Protein AF-A0A453MKM5-F1 (afdb_monomer_lite)

Structure (mmCIF, N/CA/C/O backbone):
data_AF-A0A453MKM5-F1
#
_entry.id   AF-A0A453MKM5-F1
#
loop_
_atom_site.group_PDB
_atom_site.id
_atom_site.type_symbol
_atom_site.label_atom_id
_atom_site.label_alt_id
_atom_site.label_comp_id
_atom_site.label_asym_id
_atom_site.label_entity_id
_atom_site.label_seq_id
_atom_site.pdbx_PDB_ins_code
_atom_site.Cartn_x
_atom_site.Cartn_y
_atom_site.Cartn_z
_atom_site.occupancy
_atom_site.B_iso_or_equiv
_atom_site.auth_seq_id
_atom_site.auth_comp_id
_atom_site.auth_asym_id
_atom_site.auth_atom_id
_atom_site.pdbx_PDB_model_num
ATOM 1 N N . MET A 1 1 ? -20.063 -2.021 14.344 1.00 92.88 1 MET A N 1
ATOM 2 C CA . MET A 1 1 ? -19.024 -1.813 13.312 1.00 92.88 1 MET A CA 1
ATOM 3 C C . MET A 1 1 ? -19.594 -1.126 12.078 1.00 92.88 1 MET A C 1
ATOM 5 O O . MET A 1 1 ? -19.260 0.029 11.878 1.00 92.88 1 MET A O 1
ATOM 9 N N . ALA A 1 2 ? -20.536 -1.726 11.336 1.00 90.88 2 ALA A N 1
ATOM 10 C CA . ALA A 1 2 ? -21.104 -1.109 10.122 1.00 90.88 2 ALA A CA 1
ATOM 11 C C . ALA A 1 2 ? -21.622 0.337 10.306 1.00 90.88 2 ALA A C 1
ATOM 13 O O . ALA A 1 2 ? -21.254 1.212 9.535 1.00 90.88 2 ALA A O 1
ATOM 14 N N . ILE A 1 3 ? -22.389 0.615 11.369 1.00 94.25 3 ILE A N 1
ATOM 15 C CA . ILE A 1 3 ? -22.888 1.974 11.664 1.00 94.25 3 ILE A CA 1
ATOM 16 C C . ILE A 1 3 ? -21.741 2.973 11.882 1.00 94.25 3 ILE A C 1
ATOM 18 O O . ILE A 1 3 ? -21.801 4.092 11.392 1.00 94.25 3 ILE A O 1
ATOM 22 N N . LEU A 1 4 ? -20.685 2.565 12.593 1.00 92.44 4 LEU A N 1
ATOM 23 C CA . LEU A 1 4 ? -19.519 3.415 12.860 1.00 92.44 4 LEU A CA 1
ATOM 24 C C . LEU A 1 4 ? -18.744 3.728 11.576 1.00 92.44 4 LEU A C 1
ATOM 26 O O . LEU A 1 4 ? -18.271 4.847 11.412 1.00 92.44 4 LEU A O 1
ATOM 30 N N . LYS A 1 5 ? -18.656 2.751 10.666 1.00 92.62 5 LYS A N 1
ATOM 31 C CA . LYS A 1 5 ? -18.068 2.943 9.339 1.00 92.62 5 LYS A CA 1
ATOM 32 C C . LYS A 1 5 ? -18.867 3.973 8.533 1.00 92.62 5 LYS A C 1
ATOM 34 O O . LYS A 1 5 ? -18.288 4.963 8.112 1.00 92.62 5 LYS A O 1
ATOM 39 N N . LEU A 1 6 ? -20.181 3.776 8.394 1.00 91.50 6 LEU A N 1
ATOM 40 C CA . LEU A 1 6 ? -21.048 4.696 7.645 1.00 91.50 6 LEU A CA 1
ATOM 41 C C . LEU A 1 6 ? -20.993 6.115 8.222 1.00 91.50 6 LEU A C 1
ATOM 43 O O . LEU A 1 6 ? -20.880 7.081 7.483 1.00 91.50 6 LEU A O 1
ATOM 47 N N . LEU A 1 7 ? -20.998 6.242 9.553 1.00 89.94 7 LEU A N 1
ATOM 48 C CA . LEU A 1 7 ? -20.843 7.536 10.216 1.00 89.94 7 LEU A CA 1
ATOM 49 C C . LEU A 1 7 ? -19.505 8.212 9.865 1.00 89.94 7 LEU A C 1
ATOM 51 O O . LEU A 1 7 ? -19.469 9.430 9.707 1.00 89.94 7 LEU A O 1
ATOM 55 N N . SER A 1 8 ? -18.421 7.439 9.741 1.00 90.00 8 SER A N 1
ATOM 56 C CA . SER A 1 8 ? -17.126 7.945 9.270 1.00 90.00 8 SER A CA 1
ATOM 57 C C . SER A 1 8 ? -17.224 8.507 7.861 1.00 90.00 8 SER A C 1
ATOM 59 O O . SER A 1 8 ? -16.875 9.661 7.633 1.00 90.00 8 SER A O 1
ATOM 61 N N . GLU A 1 9 ? -17.725 7.689 6.935 1.00 88.62 9 GLU A N 1
ATOM 62 C CA . GLU A 1 9 ? -17.762 7.995 5.506 1.00 88.62 9 GLU A CA 1
ATOM 63 C C . GLU A 1 9 ? -18.618 9.248 5.253 1.00 88.62 9 GLU A C 1
ATOM 65 O O . GLU A 1 9 ? -18.190 10.178 4.573 1.00 88.62 9 GLU A O 1
ATOM 70 N N . GLU A 1 10 ? -19.772 9.356 5.914 1.00 87.62 10 GLU A N 1
ATOM 71 C CA . GLU A 1 10 ? -20.646 10.535 5.855 1.00 87.62 10 GLU A CA 1
ATOM 72 C C . GLU A 1 10 ? -19.952 11.822 6.339 1.00 87.62 10 GLU A C 1
ATOM 74 O O . GLU A 1 10 ? -20.074 12.889 5.733 1.00 87.62 10 GLU A O 1
ATOM 79 N N . ILE A 1 11 ? -19.193 11.756 7.438 1.00 85.94 11 ILE A N 1
ATOM 80 C CA . ILE A 1 11 ? -18.570 12.948 8.035 1.00 85.94 11 ILE A CA 1
ATOM 81 C C . ILE A 1 11 ? -17.275 13.338 7.304 1.00 85.94 11 ILE A C 1
ATOM 83 O O . ILE A 1 11 ? -16.982 14.534 7.144 1.00 85.94 11 ILE A O 1
ATOM 87 N N . PHE A 1 12 ? -16.465 12.363 6.892 1.00 83.75 12 PHE A N 1
ATOM 88 C CA . PHE A 1 12 ? -15.100 12.595 6.416 1.00 83.75 12 PHE A CA 1
ATOM 89 C C . PHE A 1 12 ? -14.957 12.523 4.895 1.00 83.75 12 PHE A C 1
ATOM 91 O O . PHE A 1 12 ? -14.195 13.339 4.369 1.00 83.75 12 PHE A O 1
ATOM 98 N N . ASP A 1 13 ? -15.744 11.689 4.210 1.00 78.31 13 ASP A N 1
ATOM 99 C CA . ASP A 1 13 ? -15.607 11.445 2.769 1.00 78.31 13 ASP A CA 1
ATOM 100 C C . ASP A 1 13 ? -16.702 12.151 1.951 1.00 78.31 13 ASP A C 1
ATOM 102 O O . ASP A 1 13 ? -16.397 12.838 0.972 1.00 78.31 13 ASP A O 1
ATOM 106 N N . PHE A 1 14 ? -17.965 12.075 2.386 1.00 78.44 14 PHE A N 1
ATOM 107 C CA . PHE A 1 14 ? -19.126 12.576 1.626 1.00 78.44 14 PHE A CA 1
ATOM 108 C C . PHE A 1 14 ? -19.661 13.937 2.082 1.00 78.44 14 PHE A C 1
ATOM 110 O O . PHE A 1 14 ? -20.536 14.521 1.449 1.00 78.44 14 PHE A O 1
ATOM 117 N N . SER A 1 15 ? -19.080 14.534 3.123 1.00 72.94 15 SER A N 1
ATOM 118 C CA . SER A 1 15 ? -19.611 15.774 3.701 1.00 72.94 15 SER A CA 1
ATOM 119 C C . SER A 1 15 ? -19.556 17.011 2.785 1.00 72.94 15 SER A C 1
ATOM 121 O O . SER A 1 15 ? -20.214 18.022 3.059 1.00 72.94 15 SER A O 1
ATOM 123 N N . ARG A 1 16 ? -18.791 16.971 1.682 1.00 68.88 16 ARG A N 1
ATOM 124 C CA . ARG A 1 16 ? -18.678 18.088 0.727 1.00 68.88 16 ARG A CA 1
ATOM 125 C C . ARG A 1 16 ? -19.945 18.222 -0.121 1.00 68.88 16 ARG A C 1
ATOM 127 O O . ARG A 1 16 ? -20.164 17.455 -1.044 1.00 68.88 16 ARG A O 1
ATOM 134 N N . GLY A 1 17 ? -20.707 19.287 0.127 1.00 71.69 17 GLY A N 1
ATOM 135 C CA . GLY A 1 17 ? -21.901 19.643 -0.653 1.00 71.69 17 GLY A CA 1
ATOM 136 C C . GLY A 1 17 ? -23.220 19.256 0.015 1.00 71.69 17 GLY A C 1
ATOM 137 O O . GLY A 1 17 ? -24.253 19.813 -0.341 1.00 71.69 17 GLY A O 1
ATOM 138 N N . GLU A 1 18 ? -23.179 18.395 1.033 1.00 76.81 18 GLU A N 1
ATOM 139 C CA . GLU A 1 18 ? -24.371 17.925 1.755 1.00 76.81 18 GLU A CA 1
ATOM 140 C C . GLU A 1 18 ? -24.569 18.614 3.114 1.00 76.81 18 GLU A C 1
ATOM 142 O O . GLU A 1 18 ? -25.686 18.724 3.623 1.00 76.81 18 GLU A O 1
ATOM 147 N N . MET A 1 19 ? -23.488 19.130 3.707 1.00 79.62 19 MET A N 1
ATOM 148 C CA . MET A 1 19 ? -23.505 19.798 5.008 1.00 79.62 19 MET A CA 1
ATOM 149 C C . MET A 1 19 ? -22.796 21.153 4.985 1.00 79.62 19 MET A C 1
ATOM 151 O O . MET A 1 19 ? -21.893 21.413 4.189 1.00 79.62 19 MET A O 1
ATOM 155 N N . THR A 1 20 ? -23.174 22.032 5.918 1.00 84.62 20 THR A N 1
ATOM 156 C CA . THR A 1 20 ? -22.454 23.292 6.137 1.00 84.62 20 THR A CA 1
ATOM 157 C C . THR A 1 20 ? -21.083 23.023 6.759 1.00 84.62 20 THR A C 1
ATOM 159 O O . THR A 1 20 ? -20.928 22.124 7.586 1.00 84.62 20 THR A O 1
ATOM 162 N N . GLN A 1 21 ? -20.084 23.845 6.424 1.00 83.75 21 GLN A N 1
ATOM 163 C CA . GLN A 1 21 ? -18.724 23.706 6.970 1.00 83.75 21 GLN A CA 1
ATOM 164 C C . GLN A 1 21 ? -18.695 23.710 8.507 1.00 83.75 21 GLN A C 1
ATOM 166 O O . GLN A 1 21 ? -17.934 22.957 9.112 1.00 83.75 21 GLN A O 1
ATOM 171 N N . GLN A 1 22 ? -19.553 24.521 9.135 1.00 86.50 22 GLN A N 1
ATOM 172 C CA . GLN A 1 22 ? -19.676 24.588 10.591 1.00 86.50 22 GLN A CA 1
ATOM 173 C C . GLN A 1 22 ? -20.142 23.250 11.181 1.00 86.50 22 GLN A C 1
ATOM 175 O O . GLN A 1 22 ? -19.508 22.736 12.100 1.00 86.50 22 GLN A O 1
ATOM 180 N N . LYS A 1 23 ? -21.183 22.640 10.598 1.00 85.88 23 LYS A N 1
ATOM 181 C CA . LYS A 1 23 ? -21.705 21.341 11.043 1.00 85.88 23 LYS A CA 1
ATOM 182 C C . LYS A 1 23 ? -20.664 20.231 10.886 1.00 85.88 23 LYS A C 1
ATOM 184 O O . LYS A 1 23 ? -20.497 19.416 11.786 1.00 85.88 23 LYS A O 1
ATOM 189 N N . ILE A 1 24 ? -19.919 20.231 9.778 1.00 84.56 24 ILE A N 1
ATOM 190 C CA . ILE A 1 24 ? -18.831 19.269 9.540 1.00 84.56 24 ILE A CA 1
ATOM 191 C C . ILE A 1 24 ? -17.758 19.408 10.619 1.00 84.56 24 ILE A C 1
ATOM 193 O O . ILE A 1 24 ? -17.319 18.414 11.191 1.00 84.56 24 ILE A O 1
ATOM 197 N N . LYS A 1 25 ? -17.345 20.642 10.925 1.00 86.44 25 LYS A N 1
ATOM 198 C CA . LYS A 1 25 ? -16.332 20.906 11.950 1.00 86.44 25 LYS A CA 1
ATOM 199 C C . LYS A 1 25 ? -16.781 20.419 13.332 1.00 86.44 25 LYS A C 1
ATOM 201 O O . LYS A 1 25 ? -15.987 19.800 14.037 1.00 86.44 25 LYS A O 1
ATOM 206 N N . GLU A 1 26 ? -18.037 20.661 13.698 1.00 89.75 26 GLU A N 1
ATOM 207 C CA . GLU A 1 26 ? -18.620 20.201 14.964 1.00 89.75 26 GLU A CA 1
ATOM 208 C C . GLU A 1 26 ? -18.670 18.671 15.051 1.00 89.75 26 GLU A C 1
ATOM 210 O O . GLU A 1 26 ? -18.194 18.102 16.034 1.00 89.75 26 GLU A O 1
ATOM 215 N N . LEU A 1 27 ? -19.153 17.995 14.003 1.00 87.94 27 LEU A N 1
ATOM 216 C CA . LEU A 1 27 ? -19.216 16.530 13.950 1.00 87.94 27 LEU A CA 1
ATOM 217 C C . LEU A 1 27 ? -17.824 15.892 14.012 1.00 87.94 27 LEU A C 1
ATOM 219 O O . LEU A 1 27 ? -17.614 14.952 14.779 1.00 87.94 27 LEU A O 1
ATOM 223 N N . LYS A 1 28 ? -16.847 16.440 13.278 1.00 87.50 28 LYS A N 1
ATOM 224 C CA . LYS A 1 28 ? -15.451 15.985 13.341 1.00 87.50 28 LYS A CA 1
ATOM 225 C C . LYS A 1 28 ? -14.860 16.165 14.736 1.00 87.50 28 LYS A C 1
ATOM 227 O O . LYS A 1 28 ? -14.168 15.273 15.219 1.00 87.50 28 LYS A O 1
ATOM 232 N N . SER A 1 29 ? -15.128 17.296 15.388 1.00 88.56 29 SER A N 1
ATOM 233 C CA . SER A 1 29 ? -14.664 17.558 16.754 1.00 88.56 29 SER A CA 1
ATOM 234 C C . SER A 1 29 ? -15.275 16.572 17.751 1.00 88.56 29 SER A C 1
ATOM 236 O O . SER A 1 29 ? -14.552 16.001 18.563 1.00 88.56 29 SER A O 1
ATOM 238 N N . SER A 1 30 ? -16.587 16.341 17.660 1.00 90.88 30 SER A N 1
ATOM 239 C CA . SER A 1 30 ? -17.306 15.418 18.541 1.00 90.88 30 SER A CA 1
ATOM 240 C C . SER A 1 30 ? -16.875 13.966 18.347 1.00 90.88 30 SER A C 1
ATOM 242 O O . SER A 1 30 ? -16.760 13.232 19.323 1.00 90.88 30 SER A O 1
ATOM 244 N N . LEU A 1 31 ? -16.631 13.525 17.109 1.00 89.06 31 LEU A N 1
ATOM 245 C CA . LEU A 1 31 ? -16.187 12.151 16.879 1.00 89.06 31 LEU A CA 1
ATOM 246 C C . LEU A 1 31 ? -14.747 11.944 17.363 1.00 89.06 31 LEU A C 1
ATOM 248 O O . LEU A 1 31 ? -14.443 10.906 17.942 1.00 89.06 31 LEU A O 1
ATOM 252 N N . ASN A 1 32 ? -13.876 12.944 17.190 1.00 87.12 32 ASN A N 1
ATOM 253 C CA . ASN A 1 32 ? -12.503 12.880 17.687 1.00 87.12 32 ASN A CA 1
ATOM 254 C C . ASN A 1 32 ? -12.424 12.845 19.220 1.00 87.12 32 ASN A C 1
ATOM 256 O O . ASN A 1 32 ? -11.585 12.118 19.751 1.00 87.12 32 ASN A O 1
ATOM 260 N N . SER A 1 33 ? -13.286 13.577 19.938 1.00 89.19 33 SER A N 1
ATOM 261 C CA . SER A 1 33 ? -13.286 13.552 21.410 1.00 89.19 33 SER A CA 1
ATOM 262 C C . SER A 1 33 ? -13.661 12.180 21.974 1.00 89.19 33 SER A C 1
ATOM 264 O O . SER A 1 33 ? -13.113 11.768 22.993 1.00 89.19 33 SER A O 1
ATOM 266 N N . GLU A 1 34 ? -14.532 11.449 21.277 1.00 90.81 34 GLU A N 1
ATOM 267 C CA . GLU A 1 34 ? -15.005 10.118 21.680 1.00 90.81 34 GLU A CA 1
ATOM 268 C C . GLU A 1 34 ? -14.231 8.965 21.014 1.00 90.81 34 GLU A C 1
ATOM 270 O O . GLU A 1 34 ? -14.485 7.789 21.296 1.00 90.81 34 GLU A O 1
ATOM 275 N N . PHE A 1 35 ? -13.259 9.264 20.142 1.00 93.00 35 PHE A N 1
ATOM 276 C CA . PHE A 1 35 ? -12.598 8.244 19.323 1.00 93.00 35 PHE A CA 1
ATOM 277 C C . PHE A 1 35 ? -11.871 7.185 20.160 1.00 93.00 35 PHE A C 1
ATOM 279 O O . PHE A 1 35 ? -11.784 6.026 19.756 1.00 93.00 35 PHE A O 1
ATOM 286 N N . ARG A 1 36 ? -11.413 7.542 21.366 1.00 95.25 36 ARG A N 1
ATOM 287 C CA . ARG A 1 36 ? -10.777 6.595 22.289 1.00 95.25 36 ARG A CA 1
ATOM 288 C C . ARG A 1 36 ? -11.644 5.357 22.547 1.00 95.25 36 ARG A C 1
ATOM 290 O O . ARG A 1 36 ? -11.126 4.245 22.490 1.00 95.25 36 ARG A O 1
ATOM 297 N N . LEU A 1 37 ? -12.946 5.534 22.781 1.00 95.38 37 LEU A N 1
ATOM 298 C CA . LEU A 1 37 ? -13.869 4.423 23.043 1.00 95.38 37 LEU A CA 1
ATOM 299 C C . LEU A 1 37 ? -14.051 3.542 21.802 1.00 95.38 37 LEU A C 1
ATOM 301 O O . LEU A 1 37 ? -14.094 2.316 21.900 1.00 95.38 37 LEU A O 1
ATOM 305 N N . ILE A 1 38 ? -14.112 4.165 20.622 1.00 95.06 38 ILE A N 1
ATOM 306 C CA . ILE A 1 38 ? -14.205 3.464 19.336 1.00 95.06 38 ILE A CA 1
ATOM 307 C C . ILE A 1 38 ? -12.945 2.625 19.098 1.00 95.06 38 ILE A C 1
ATOM 309 O O . ILE A 1 38 ? -13.037 1.461 18.704 1.00 95.06 38 ILE A O 1
ATOM 313 N N . HIS A 1 39 ? -11.776 3.199 19.372 1.00 95.94 39 HIS A N 1
ATOM 314 C CA . HIS A 1 39 ? -10.490 2.536 19.225 1.00 95.94 39 HIS A CA 1
ATOM 315 C C . HIS A 1 39 ? -10.343 1.340 20.179 1.00 95.94 39 HIS A C 1
ATOM 317 O O . HIS A 1 39 ? -9.999 0.240 19.740 1.00 95.94 39 HIS A O 1
ATOM 323 N N . GLU A 1 40 ? -10.664 1.521 21.464 1.00 96.31 40 GLU A N 1
ATOM 324 C CA . GLU A 1 40 ? -10.657 0.444 22.464 1.00 96.31 40 GLU A CA 1
ATOM 325 C C . GLU A 1 40 ? -11.617 -0.692 22.072 1.00 96.31 40 GLU A C 1
ATOM 327 O O . GLU A 1 40 ? -11.240 -1.865 22.129 1.00 96.31 40 GLU A O 1
ATOM 332 N N . LEU A 1 41 ? -12.816 -0.362 21.575 1.00 96.38 41 LEU A N 1
ATOM 333 C CA . LEU A 1 41 ? -13.768 -1.348 21.061 1.00 96.38 41 LEU A CA 1
ATOM 334 C C . LEU A 1 41 ? -13.206 -2.125 19.860 1.00 96.38 41 LEU A C 1
ATOM 336 O O . LEU A 1 41 ? -13.351 -3.347 19.803 1.00 96.38 41 LEU A O 1
ATOM 340 N N . CYS A 1 42 ? -12.570 -1.447 18.900 1.00 96.88 42 CYS A N 1
ATOM 341 C CA . CYS A 1 42 ? -11.983 -2.108 17.732 1.00 96.88 42 CYS A CA 1
ATOM 342 C C . CYS A 1 42 ? -10.878 -3.089 18.142 1.00 96.88 42 CYS A C 1
ATOM 344 O O . CYS A 1 42 ? -10.895 -4.240 17.706 1.00 96.88 42 CYS A O 1
ATOM 346 N N . LEU A 1 43 ? -9.962 -2.674 19.022 1.00 96.75 43 LEU A N 1
ATOM 347 C CA . LEU A 1 43 ? -8.889 -3.543 19.515 1.00 96.75 43 LEU A CA 1
ATOM 348 C C . LEU A 1 43 ? -9.415 -4.716 20.350 1.00 96.75 43 LEU A C 1
ATOM 350 O O . LEU A 1 43 ? -8.916 -5.838 20.225 1.00 96.75 43 LEU A O 1
ATOM 354 N N . TYR A 1 44 ? -10.439 -4.487 21.173 1.00 96.94 44 TYR A N 1
ATOM 355 C CA . TYR A 1 44 ? -11.080 -5.560 21.927 1.00 96.94 44 TYR A CA 1
ATOM 356 C C . TYR A 1 44 ? -11.690 -6.603 20.988 1.00 96.94 44 TYR A C 1
ATOM 358 O O . TYR A 1 44 ? -11.427 -7.795 21.128 1.00 96.94 44 TYR A O 1
ATOM 366 N N . VAL A 1 45 ? -12.446 -6.167 19.977 1.00 96.62 45 VAL A N 1
ATOM 367 C CA . VAL A 1 45 ? -13.058 -7.089 19.015 1.00 96.62 45 VAL A CA 1
ATOM 368 C C . VAL A 1 45 ? -11.996 -7.880 18.251 1.00 96.62 45 VAL A C 1
ATOM 370 O O . VAL A 1 45 ? -12.116 -9.099 18.169 1.00 96.62 45 VAL A O 1
ATOM 373 N N . LEU A 1 46 ? -10.934 -7.227 17.767 1.00 95.88 46 LEU A N 1
ATOM 374 C CA . LEU A 1 46 ? -9.842 -7.892 17.046 1.00 95.88 46 LEU A CA 1
ATOM 375 C C . LEU A 1 46 ? -9.050 -8.895 17.899 1.00 95.88 46 LEU A C 1
ATOM 377 O O . LEU A 1 46 ? -8.413 -9.783 17.340 1.00 95.88 46 LEU A O 1
ATOM 381 N N . SER A 1 47 ? -9.072 -8.774 19.228 1.00 94.44 47 SER A N 1
ATOM 382 C CA . SER A 1 47 ? -8.353 -9.686 20.128 1.00 94.44 47 SER A CA 1
ATOM 383 C C . SER A 1 47 ? -9.230 -10.781 20.738 1.00 94.44 47 SER A C 1
ATOM 385 O O . SER A 1 47 ? -8.727 -11.869 21.015 1.00 94.44 47 SER A O 1
ATOM 387 N N . ALA A 1 48 ? -10.523 -10.524 20.950 1.00 94.06 48 ALA A N 1
ATOM 388 C CA . ALA A 1 48 ? -11.393 -11.411 21.721 1.00 94.06 48 ALA A CA 1
ATOM 389 C C . ALA A 1 48 ? -12.319 -12.297 20.871 1.00 94.06 48 ALA A C 1
ATOM 391 O O . ALA A 1 48 ? -12.775 -13.334 21.355 1.00 94.06 48 ALA A O 1
ATOM 392 N N . THR A 1 49 ? -12.639 -11.911 19.631 1.00 93.81 49 THR A N 1
ATOM 393 C CA . THR A 1 49 ? -13.616 -12.650 18.816 1.00 93.81 49 THR A CA 1
ATOM 394 C C . THR A 1 49 ? -12.975 -13.691 17.901 1.00 93.81 49 THR A C 1
ATOM 396 O O . THR A 1 49 ? -11.842 -13.543 17.455 1.00 93.81 49 THR A O 1
ATOM 399 N N . GLN A 1 50 ? -13.747 -14.726 17.566 1.00 92.44 50 GLN A N 1
ATOM 400 C CA . GLN A 1 50 ? -13.433 -15.695 16.505 1.00 92.44 50 GLN A CA 1
ATOM 401 C C . GLN A 1 50 ? -14.389 -15.570 15.305 1.00 92.44 50 GLN A C 1
ATOM 403 O O . GLN A 1 50 ? -14.252 -16.289 14.317 1.00 92.44 50 GLN A O 1
ATOM 408 N N . SER A 1 51 ? -15.374 -14.664 15.371 1.00 96.50 51 SER A N 1
ATOM 409 C CA . SER A 1 51 ? -16.314 -14.445 14.268 1.00 96.50 51 SER A CA 1
ATOM 410 C C . SER A 1 51 ? -15.621 -13.729 13.109 1.00 96.50 51 SER A C 1
ATOM 412 O O . SER A 1 51 ? -15.266 -12.554 13.217 1.00 96.50 51 SER A O 1
ATOM 414 N N . SER A 1 52 ? -15.455 -14.434 11.985 1.00 96.06 52 SER A N 1
ATOM 415 C CA . SER A 1 52 ? -14.786 -13.896 10.793 1.00 96.06 52 SER A CA 1
ATOM 416 C C . SER A 1 52 ? -15.503 -12.673 10.219 1.00 96.06 52 SER A C 1
ATOM 418 O O . SER A 1 52 ? -14.855 -11.697 9.844 1.00 96.06 52 SER A O 1
ATOM 420 N N . GLU A 1 53 ? -16.837 -12.682 10.214 1.00 96.69 53 GLU A N 1
ATOM 421 C CA . GLU A 1 53 ? -17.649 -11.550 9.755 1.00 96.69 53 GLU A CA 1
ATOM 422 C C . GLU A 1 53 ? -17.425 -10.309 10.618 1.00 96.69 53 GLU A C 1
ATOM 424 O O . GLU A 1 53 ? -17.253 -9.208 10.094 1.00 96.69 53 GLU A O 1
ATOM 429 N N . LEU A 1 54 ? -17.367 -10.486 11.943 1.00 97.00 54 LEU A N 1
ATOM 430 C CA . LEU A 1 54 ? -17.132 -9.378 12.860 1.00 97.00 54 LEU A CA 1
ATOM 431 C C . LEU A 1 54 ? -15.711 -8.820 12.709 1.00 97.00 54 L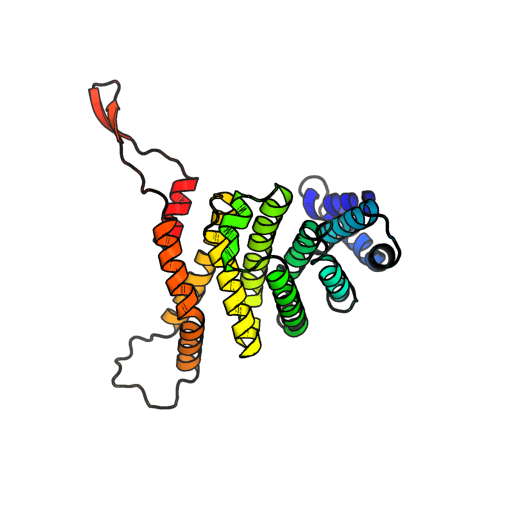EU A C 1
ATOM 433 O O . LEU A 1 54 ? -15.558 -7.603 12.667 1.00 97.00 54 LEU A O 1
ATOM 437 N N . ILE A 1 55 ? -14.694 -9.677 12.552 1.00 97.94 55 ILE A N 1
ATOM 438 C CA . ILE A 1 55 ? -13.307 -9.246 12.294 1.00 97.94 55 ILE A CA 1
ATOM 439 C C . ILE A 1 55 ? -13.232 -8.440 10.995 1.00 97.94 55 ILE A C 1
ATOM 441 O O . ILE A 1 55 ? -12.682 -7.337 10.993 1.00 97.94 55 ILE A O 1
ATOM 445 N N . ARG A 1 56 ? -13.828 -8.940 9.902 1.00 97.50 56 ARG A N 1
ATOM 446 C CA . ARG A 1 56 ? -13.885 -8.216 8.620 1.00 97.50 56 ARG A CA 1
ATOM 447 C C . ARG A 1 56 ? -14.591 -6.872 8.772 1.00 97.50 56 ARG A C 1
ATOM 449 O O . ARG A 1 56 ? -14.071 -5.861 8.312 1.00 97.50 56 ARG A O 1
ATOM 456 N N . ALA A 1 57 ? -15.733 -6.834 9.459 1.00 97.62 57 ALA A N 1
ATOM 457 C CA . ALA A 1 57 ? -16.453 -5.590 9.699 1.00 97.62 57 ALA A CA 1
ATOM 458 C C . ALA A 1 57 ? -15.613 -4.590 10.513 1.00 97.62 57 ALA A C 1
ATOM 460 O O . ALA A 1 57 ? -15.609 -3.407 10.190 1.00 97.62 57 ALA A O 1
ATOM 461 N N . THR A 1 58 ? -14.876 -5.046 11.530 1.00 98.06 58 THR A N 1
ATOM 462 C CA . THR A 1 58 ? -13.992 -4.188 12.334 1.00 98.06 58 THR A CA 1
ATOM 463 C C . THR A 1 58 ? -12.804 -3.665 11.537 1.00 98.06 58 THR A C 1
ATOM 465 O O . THR A 1 58 ? -12.503 -2.479 11.632 1.00 98.06 58 THR A O 1
ATOM 468 N N . LEU A 1 59 ? -12.151 -4.501 10.726 1.00 98.06 59 LEU A N 1
ATOM 469 C CA . LEU A 1 59 ? -11.060 -4.058 9.854 1.00 98.06 59 LEU A CA 1
ATOM 470 C C . LEU A 1 59 ? -11.552 -3.036 8.816 1.00 98.06 59 LEU A C 1
ATOM 472 O O . LEU A 1 59 ? -10.879 -2.037 8.595 1.00 98.06 59 LEU A O 1
ATOM 476 N N . ALA A 1 60 ? -12.749 -3.222 8.251 1.00 97.25 60 ALA A N 1
ATOM 477 C CA . ALA A 1 60 ? -13.342 -2.268 7.310 1.00 97.25 60 ALA A CA 1
ATOM 478 C C . ALA A 1 60 ? -13.722 -0.947 7.990 1.00 97.25 60 ALA A C 1
ATOM 480 O O . ALA A 1 60 ? -13.589 0.120 7.400 1.00 97.25 60 ALA A O 1
ATOM 481 N N . THR A 1 61 ? -14.186 -1.010 9.240 1.00 96.44 61 THR A N 1
ATOM 482 C CA . THR A 1 61 ? -14.410 0.182 10.061 1.00 96.44 61 THR A CA 1
ATOM 483 C C . THR A 1 61 ? -13.095 0.910 10.352 1.00 96.44 61 THR A C 1
ATOM 485 O O . THR A 1 61 ? -13.048 2.125 10.214 1.00 96.44 61 THR A O 1
ATOM 488 N N . LEU A 1 62 ? -12.021 0.190 10.698 1.00 97.00 62 LEU A N 1
ATOM 489 C CA . LEU A 1 62 ? -10.698 0.787 10.901 1.00 97.00 62 LEU A CA 1
ATOM 490 C C . LEU A 1 62 ? -10.155 1.426 9.621 1.00 97.00 62 LEU A C 1
ATOM 492 O O . LEU A 1 62 ? -9.636 2.534 9.692 1.00 97.00 62 LEU A O 1
ATOM 496 N N . HIS A 1 63 ? -10.309 0.780 8.462 1.00 96.50 63 HIS A N 1
ATOM 497 C CA . HIS A 1 63 ? -9.887 1.337 7.173 1.00 96.50 63 HIS A CA 1
ATOM 498 C C . HIS A 1 63 ? -10.476 2.738 6.938 1.00 96.50 63 HIS A C 1
ATOM 500 O O . HIS A 1 63 ? -9.726 3.666 6.658 1.00 96.50 63 HIS A O 1
ATOM 506 N N . ALA A 1 64 ? -11.773 2.923 7.205 1.00 94.19 64 ALA A N 1
ATOM 507 C CA . ALA A 1 64 ? -12.461 4.216 7.084 1.00 94.19 64 ALA A CA 1
ATOM 508 C C . ALA A 1 64 ? -12.047 5.275 8.132 1.00 94.19 64 ALA A C 1
ATOM 510 O O . ALA A 1 64 ? -12.490 6.422 8.062 1.00 94.19 64 ALA A O 1
ATOM 511 N N . PHE A 1 65 ? -11.255 4.901 9.139 1.00 94.06 65 PHE A N 1
ATOM 512 C CA . PHE A 1 65 ? -10.811 5.783 10.221 1.00 94.06 65 PHE A CA 1
ATOM 513 C C . PHE A 1 65 ? -9.357 6.236 10.075 1.00 94.06 65 PHE A C 1
ATOM 515 O O . PHE A 1 65 ? -9.006 7.346 10.475 1.00 94.06 65 PHE A O 1
ATOM 522 N N . LEU A 1 66 ? -8.496 5.386 9.513 1.00 95.06 66 LEU A N 1
ATOM 523 C CA . LEU A 1 66 ? -7.040 5.567 9.547 1.00 95.06 66 LEU A CA 1
ATOM 524 C C . LEU A 1 66 ? -6.547 6.868 8.897 1.00 95.06 66 LEU A C 1
ATOM 526 O O . LEU A 1 66 ? -5.499 7.368 9.296 1.00 95.06 66 LEU A O 1
ATOM 530 N N . SER A 1 67 ? -7.301 7.438 7.956 1.00 90.94 67 SER A N 1
ATOM 531 C CA . SER A 1 67 ? -6.936 8.672 7.250 1.00 90.94 67 SER A CA 1
ATOM 532 C C . SER A 1 67 ? -7.080 9.949 8.090 1.00 90.94 67 SER A C 1
ATOM 534 O O . SER A 1 67 ? -6.478 10.970 7.752 1.00 90.94 67 SER A O 1
ATOM 536 N N . TRP A 1 68 ? -7.862 9.928 9.177 1.00 89.38 68 TRP A N 1
ATOM 537 C CA . TRP A 1 68 ? -8.195 11.144 9.933 1.00 89.38 68 TRP A CA 1
ATOM 538 C C . TRP A 1 68 ? -8.000 11.051 11.446 1.00 89.38 68 TRP A C 1
ATOM 540 O O . TRP A 1 68 ? -8.024 12.087 12.118 1.00 89.38 68 TRP A O 1
ATOM 550 N N . ILE A 1 69 ? -7.823 9.853 12.002 1.00 92.56 69 ILE A N 1
ATOM 551 C CA . ILE A 1 69 ? -7.690 9.689 13.452 1.00 92.56 69 ILE A CA 1
ATOM 552 C C . ILE A 1 69 ? -6.371 10.259 13.982 1.00 92.56 69 ILE A C 1
ATOM 554 O O . ILE A 1 69 ? -5.369 10.300 13.262 1.00 92.56 69 ILE A O 1
ATOM 558 N N . PRO A 1 70 ? -6.319 10.653 15.268 1.00 92.06 70 PRO A N 1
ATOM 559 C CA . PRO A 1 70 ? -5.069 11.059 15.886 1.00 92.06 70 PRO A CA 1
ATOM 560 C C . PRO A 1 70 ? -4.019 9.948 15.808 1.00 92.06 70 PRO A C 1
ATOM 562 O O . PRO A 1 70 ? -4.237 8.811 16.223 1.00 92.06 70 PRO A O 1
ATOM 565 N N . VAL A 1 71 ? -2.840 10.314 15.327 1.00 92.44 71 VAL A N 1
ATOM 566 C CA . VAL A 1 71 ? -1.736 9.405 14.981 1.00 92.44 71 VAL A CA 1
ATOM 567 C C . VAL A 1 71 ? -1.219 8.559 16.137 1.00 92.44 71 VAL A C 1
ATOM 569 O O . VAL A 1 71 ? -0.741 7.448 15.914 1.00 92.44 71 VAL A O 1
ATOM 572 N N . GLY A 1 72 ? -1.361 9.043 17.374 1.00 94.00 72 GLY A N 1
ATOM 573 C CA . GLY A 1 72 ? -1.000 8.286 18.572 1.00 94.00 72 GLY A CA 1
ATOM 574 C C . GLY A 1 72 ? -1.782 6.973 18.683 1.00 94.00 72 GLY A C 1
ATOM 575 O O . GLY A 1 72 ? -1.227 5.957 19.087 1.00 94.00 72 GLY A O 1
ATOM 576 N N . PHE A 1 73 ? -3.036 6.926 18.213 1.00 95.94 73 PHE A N 1
ATOM 577 C CA . PHE A 1 73 ? -3.800 5.674 18.165 1.00 95.94 73 PHE A CA 1
ATOM 578 C C . PHE A 1 73 ? -3.215 4.655 17.179 1.00 95.94 73 PHE A C 1
ATOM 580 O O . PHE A 1 73 ? -3.417 3.458 17.359 1.00 95.94 73 PHE A O 1
ATOM 587 N N . ILE A 1 74 ? -2.466 5.093 16.167 1.00 96.50 74 ILE A N 1
ATOM 588 C CA . ILE A 1 74 ? -1.839 4.207 15.179 1.00 96.50 74 ILE A CA 1
ATOM 589 C C . ILE A 1 74 ? -0.466 3.742 15.670 1.00 96.50 74 ILE A C 1
ATOM 591 O O . ILE A 1 74 ? -0.190 2.542 15.677 1.00 96.50 74 ILE A O 1
ATOM 595 N N . PHE A 1 75 ? 0.385 4.685 16.084 1.00 95.94 75 PHE A N 1
ATOM 596 C CA . PHE A 1 75 ? 1.810 4.437 16.323 1.00 95.94 75 PHE A CA 1
ATOM 597 C C . PHE A 1 75 ? 2.200 4.241 17.793 1.00 95.94 75 PHE A C 1
ATOM 599 O O . PHE A 1 75 ? 3.260 3.675 18.060 1.00 95.94 75 PHE A O 1
ATOM 606 N N . GLU A 1 76 ? 1.373 4.691 18.739 1.00 95.25 76 GLU A N 1
ATOM 607 C CA . GLU A 1 76 ? 1.618 4.578 20.189 1.00 95.25 76 GLU A CA 1
ATOM 608 C C . GLU A 1 76 ? 0.686 3.549 20.855 1.00 95.25 76 GLU A C 1
ATOM 610 O O . GLU A 1 76 ? 0.644 3.415 22.078 1.00 95.25 76 GLU A O 1
ATOM 615 N N . SER A 1 77 ? -0.060 2.796 20.046 1.00 96.12 77 SER A N 1
ATOM 616 C CA . SER A 1 77 ? -0.969 1.735 20.472 1.00 96.12 77 SER A CA 1
ATOM 617 C C . SER A 1 77 ? -0.599 0.399 19.800 1.00 96.12 77 SER A C 1
ATOM 619 O O . SER A 1 77 ? 0.173 0.383 18.839 1.00 96.12 77 SER A O 1
ATOM 621 N N . PRO A 1 78 ? -1.164 -0.743 20.239 1.00 96.56 78 PRO A N 1
ATOM 622 C CA . PRO A 1 78 ? -0.906 -2.038 19.608 1.00 96.56 78 PRO A CA 1
ATOM 623 C C . PRO A 1 78 ? -1.621 -2.215 18.253 1.00 96.56 78 PRO A C 1
ATOM 625 O O . PRO A 1 78 ? -1.595 -3.317 17.698 1.00 96.56 78 PRO A O 1
ATOM 628 N N . LEU A 1 79 ? -2.286 -1.183 17.713 1.00 97.31 79 LEU A N 1
ATOM 629 C CA . LEU A 1 79 ? -3.047 -1.265 16.463 1.00 97.31 79 LEU A CA 1
ATOM 630 C C . LEU A 1 79 ? -2.180 -1.724 15.288 1.00 97.31 79 LEU A C 1
ATOM 632 O O . LEU A 1 79 ? -2.542 -2.683 14.607 1.00 97.31 79 LEU A O 1
ATOM 636 N N . LEU A 1 80 ? -1.023 -1.092 15.078 1.00 97.00 80 LEU A N 1
ATOM 637 C CA . LEU A 1 80 ? -0.149 -1.421 13.953 1.00 97.00 80 LEU A CA 1
ATOM 638 C C . LEU A 1 80 ? 0.376 -2.863 14.027 1.00 97.00 80 LEU A C 1
ATOM 640 O O . LEU A 1 80 ? 0.338 -3.599 13.042 1.00 97.00 80 LEU A O 1
ATOM 644 N N . GLU A 1 81 ? 0.788 -3.300 15.219 1.00 97.06 81 GLU A N 1
ATOM 645 C CA . GLU A 1 81 ? 1.194 -4.688 15.464 1.00 97.06 81 GLU A CA 1
ATOM 646 C C . GLU A 1 81 ? 0.040 -5.671 15.235 1.00 97.06 81 GLU A C 1
ATOM 648 O O . GLU A 1 81 ? 0.242 -6.770 14.719 1.00 97.06 81 GLU A O 1
ATOM 653 N N . THR A 1 82 ? -1.181 -5.282 15.607 1.00 97.44 82 THR A N 1
ATOM 654 C CA . THR A 1 82 ? -2.386 -6.091 15.402 1.00 97.44 82 THR A CA 1
ATOM 655 C C . THR A 1 82 ? -2.685 -6.249 13.914 1.00 97.44 82 THR A C 1
ATOM 657 O O . THR A 1 82 ? -2.885 -7.374 13.463 1.00 97.44 82 THR A O 1
ATOM 660 N N . LEU A 1 83 ? -2.634 -5.168 13.128 1.00 98.06 83 LEU A N 1
ATOM 661 C CA . LEU A 1 83 ? -2.799 -5.229 11.672 1.00 98.06 83 LEU A CA 1
ATOM 662 C C . LEU A 1 83 ? -1.770 -6.179 11.042 1.00 98.06 83 LEU A C 1
ATOM 664 O O . LEU A 1 83 ? -2.146 -7.099 10.321 1.00 98.06 83 LEU A O 1
ATOM 668 N N . LEU A 1 84 ? -0.490 -6.051 11.391 1.00 97.94 84 LEU A N 1
ATOM 669 C CA . LEU A 1 84 ? 0.564 -6.932 10.874 1.00 97.94 84 LEU A CA 1
ATOM 670 C C . LEU A 1 84 ? 0.366 -8.416 11.253 1.00 97.94 84 LEU A C 1
ATOM 672 O O . LEU A 1 84 ? 0.776 -9.307 10.509 1.00 97.94 84 LEU A O 1
ATOM 676 N N . LYS A 1 85 ? -0.305 -8.727 12.371 1.00 97.12 85 LYS A N 1
ATOM 677 C CA . LYS A 1 85 ? -0.683 -10.114 12.716 1.00 97.12 85 LYS A CA 1
ATOM 678 C C . LYS A 1 85 ? -1.788 -10.667 11.813 1.00 97.12 85 LYS A C 1
ATOM 680 O O . LYS A 1 85 ? -1.776 -11.862 11.526 1.00 97.12 85 LYS A O 1
ATOM 685 N N . PHE A 1 86 ? -2.716 -9.828 11.354 1.00 97.62 86 PHE A N 1
ATOM 686 C CA . PHE A 1 86 ? -3.801 -10.238 10.454 1.00 97.62 86 PHE A CA 1
ATOM 687 C C . PHE A 1 86 ? -3.364 -10.360 8.990 1.00 97.62 86 PHE A C 1
ATOM 689 O O . PHE A 1 86 ? -3.943 -11.160 8.259 1.00 97.62 86 PHE A O 1
ATOM 696 N N . PHE A 1 87 ? -2.319 -9.642 8.568 1.00 98.44 87 PHE A N 1
ATOM 697 C CA . PHE A 1 87 ? -1.834 -9.641 7.183 1.00 98.44 87 PHE A CA 1
ATOM 698 C C . PHE A 1 87 ? -1.585 -11.040 6.574 1.00 98.44 87 PHE A C 1
ATOM 700 O O . PHE A 1 87 ? -2.079 -11.301 5.474 1.00 98.44 87 PHE A O 1
ATOM 707 N N . PRO A 1 88 ? -0.892 -11.989 7.238 1.00 97.81 88 PRO A N 1
ATOM 708 C CA . PRO A 1 88 ? -0.657 -13.309 6.649 1.00 97.81 88 PRO A CA 1
ATOM 709 C C . PRO A 1 88 ? -1.930 -14.158 6.499 1.00 97.81 88 PRO A C 1
ATOM 711 O O . PRO A 1 88 ? -1.960 -15.086 5.684 1.00 97.81 88 PRO A O 1
ATOM 714 N N . MET A 1 89 ? -3.000 -13.838 7.230 1.00 97.25 89 MET A N 1
ATOM 715 C CA . MET A 1 89 ? -4.249 -14.596 7.216 1.00 97.25 89 MET A CA 1
ATOM 716 C C . MET A 1 89 ? -5.048 -14.296 5.940 1.00 97.25 89 MET A C 1
ATOM 718 O O . MET A 1 89 ? -5.573 -13.198 5.779 1.00 97.25 89 MET A O 1
ATOM 722 N N . ALA A 1 90 ? -5.194 -15.281 5.046 1.00 96.50 90 ALA A N 1
ATOM 723 C CA . ALA A 1 90 ? -5.818 -15.097 3.726 1.00 96.50 90 ALA A CA 1
ATOM 724 C C . ALA A 1 90 ? -7.201 -14.419 3.778 1.00 96.50 90 ALA A C 1
ATOM 726 O O . ALA A 1 90 ? -7.466 -13.513 2.997 1.00 96.50 90 ALA A O 1
ATOM 727 N N . ALA A 1 91 ? -8.037 -14.778 4.759 1.00 96.38 91 ALA A N 1
ATOM 728 C CA . ALA A 1 91 ? -9.373 -14.204 4.934 1.00 96.38 91 ALA A CA 1
ATOM 729 C C . ALA A 1 91 ? -9.381 -12.691 5.238 1.00 96.38 91 ALA A C 1
ATOM 731 O O . ALA A 1 91 ? -10.391 -12.030 5.020 1.00 96.38 91 ALA A O 1
ATOM 732 N N . TYR A 1 92 ? -8.289 -12.132 5.759 1.00 97.75 92 TYR A N 1
ATOM 733 C CA . TYR A 1 92 ? -8.228 -10.733 6.205 1.00 97.75 92 TYR A CA 1
ATOM 734 C C . TYR A 1 92 ? -7.188 -9.911 5.438 1.00 97.75 92 TYR A C 1
ATOM 736 O O . TYR A 1 92 ? -7.270 -8.685 5.418 1.00 97.75 92 TYR A O 1
ATOM 744 N N . ARG A 1 93 ? -6.264 -10.589 4.746 1.00 98.06 93 ARG A N 1
ATOM 745 C CA . ARG A 1 93 ? -5.095 -10.037 4.054 1.00 98.06 93 ARG A CA 1
ATOM 746 C C . ARG A 1 93 ? -5.380 -8.778 3.243 1.00 98.06 93 ARG A C 1
ATOM 748 O O . ARG A 1 93 ? -4.706 -7.777 3.452 1.00 98.06 93 ARG A O 1
ATOM 755 N N . ASN A 1 94 ? -6.363 -8.818 2.343 1.00 98.31 94 ASN A N 1
ATOM 756 C CA . ASN A 1 94 ? -6.690 -7.684 1.473 1.00 98.31 94 ASN A CA 1
ATOM 757 C C . ASN A 1 94 ? -7.095 -6.441 2.266 1.00 98.31 94 ASN A C 1
ATOM 759 O O . ASN A 1 94 ? -6.547 -5.363 2.069 1.00 98.31 94 ASN A O 1
ATOM 763 N N . LEU A 1 95 ? -8.008 -6.615 3.216 1.00 98.25 95 LEU A N 1
ATOM 764 C CA . LEU A 1 95 ? -8.528 -5.519 4.022 1.00 98.25 95 LEU A CA 1
ATOM 765 C C . LEU A 1 95 ? -7.473 -4.978 4.993 1.00 98.25 95 LEU A C 1
ATOM 767 O O . LEU A 1 95 ? -7.352 -3.775 5.195 1.00 98.25 95 LEU A O 1
ATOM 771 N N . THR A 1 96 ? -6.649 -5.863 5.554 1.00 98.56 96 THR A N 1
ATOM 772 C CA . THR A 1 96 ? -5.488 -5.462 6.347 1.00 98.56 96 THR A CA 1
ATOM 773 C C . THR A 1 96 ? -4.479 -4.675 5.514 1.00 98.56 96 THR A C 1
ATOM 775 O O . THR A 1 96 ? -3.953 -3.677 5.997 1.00 98.56 96 THR A O 1
ATOM 778 N N . LEU A 1 97 ? -4.209 -5.087 4.274 1.00 98.75 97 LEU A N 1
ATOM 779 C CA . LEU A 1 97 ? -3.297 -4.370 3.387 1.00 98.75 97 LEU A CA 1
ATOM 780 C C . LEU A 1 97 ? -3.839 -2.986 3.009 1.00 98.75 97 LEU A C 1
ATOM 782 O O . LEU A 1 97 ? -3.068 -2.032 2.962 1.00 98.75 97 LEU A O 1
ATOM 786 N N . GLN A 1 98 ? -5.153 -2.848 2.828 1.00 98.62 98 GLN A N 1
ATOM 787 C CA . GLN A 1 98 ? -5.802 -1.545 2.656 1.00 98.62 98 GLN A CA 1
ATOM 788 C C . GLN A 1 98 ? -5.582 -0.650 3.883 1.00 98.62 98 GLN A C 1
ATOM 790 O O . GLN A 1 98 ? -5.110 0.473 3.736 1.00 98.62 98 GLN A O 1
ATOM 795 N N . CYS A 1 99 ? -5.773 -1.171 5.101 1.00 98.62 99 CYS A N 1
ATOM 796 C CA . CYS A 1 99 ? -5.427 -0.440 6.325 1.00 98.62 99 CYS A CA 1
ATOM 797 C C . CYS A 1 99 ? -3.946 -0.023 6.370 1.00 98.62 99 CYS A C 1
ATOM 799 O O . CYS A 1 99 ? -3.634 1.125 6.674 1.00 98.62 99 CYS A O 1
ATOM 801 N N . LEU A 1 100 ? -3.019 -0.936 6.062 1.00 98.69 100 LEU A N 1
ATOM 802 C CA . LEU A 1 100 ? -1.583 -0.627 6.036 1.00 98.69 100 LEU A CA 1
ATOM 803 C C . LEU A 1 100 ? -1.233 0.409 4.956 1.00 98.69 100 LEU A C 1
ATOM 805 O O . LEU A 1 100 ? -0.306 1.191 5.152 1.00 98.69 100 LEU A O 1
ATOM 809 N N . THR A 1 101 ? -1.978 0.439 3.849 1.00 98.62 101 THR A N 1
ATOM 810 C CA . THR A 1 101 ? -1.829 1.435 2.779 1.00 98.62 101 THR A CA 1
ATOM 811 C C . THR A 1 101 ? -2.241 2.822 3.259 1.00 98.62 101 THR A C 1
ATOM 813 O O . THR A 1 101 ? -1.490 3.768 3.035 1.00 98.62 101 THR A O 1
ATOM 816 N N . GLU A 1 102 ? -3.355 2.946 3.992 1.00 98.00 102 GLU A N 1
ATOM 817 C CA . GLU A 1 102 ? -3.731 4.222 4.621 1.00 98.00 102 GLU A CA 1
ATOM 818 C C . GLU A 1 102 ? -2.642 4.697 5.579 1.00 98.00 102 GLU A C 1
ATOM 820 O O . GLU A 1 102 ? -2.216 5.843 5.498 1.00 98.00 102 GLU A O 1
ATOM 825 N N . VAL A 1 103 ? -2.117 3.806 6.430 1.00 97.94 103 VAL A N 1
ATOM 826 C CA . VAL A 1 103 ? -1.022 4.147 7.354 1.00 97.94 103 VAL A CA 1
ATOM 827 C C . VAL A 1 103 ? 0.223 4.611 6.591 1.00 97.94 103 VAL A C 1
ATOM 829 O O . VAL A 1 103 ? 0.824 5.616 6.965 1.00 97.94 103 VAL A O 1
ATOM 832 N N . ALA A 1 104 ? 0.590 3.922 5.507 1.00 97.75 104 ALA A N 1
ATOM 833 C CA . ALA A 1 104 ? 1.711 4.276 4.633 1.00 97.75 104 ALA A CA 1
ATOM 834 C C . ALA A 1 104 ? 1.507 5.591 3.854 1.00 97.75 104 ALA A C 1
ATOM 836 O O . ALA A 1 104 ? 2.473 6.169 3.351 1.00 97.75 104 ALA A O 1
ATOM 837 N N . ALA A 1 105 ? 0.264 6.056 3.725 1.00 96.75 105 ALA A N 1
ATOM 838 C CA . ALA A 1 105 ? -0.065 7.322 3.085 1.00 96.75 105 ALA A CA 1
ATOM 839 C C . ALA A 1 105 ? 0.096 8.530 4.028 1.00 96.75 105 ALA A C 1
ATOM 841 O O . ALA A 1 105 ? 0.188 9.666 3.557 1.00 96.75 105 ALA A O 1
ATOM 842 N N . LEU A 1 106 ? 0.125 8.302 5.346 1.00 95.31 106 LEU A N 1
ATOM 843 C CA . LEU A 1 106 ? 0.164 9.373 6.334 1.00 95.31 106 LEU A CA 1
ATOM 844 C C . LEU A 1 106 ? 1.534 10.067 6.402 1.00 95.31 106 LEU A C 1
ATOM 846 O O . LEU A 1 106 ? 2.575 9.424 6.315 1.00 95.31 106 LEU A O 1
ATOM 850 N N . GLN A 1 107 ? 1.544 11.382 6.634 1.00 91.62 107 GLN A N 1
ATOM 851 C CA . GLN A 1 107 ? 2.770 12.186 6.702 1.00 91.62 107 GLN A CA 1
ATOM 852 C C . GLN A 1 107 ? 2.813 13.023 7.988 1.00 91.62 107 GLN A C 1
ATOM 854 O O . GLN A 1 107 ? 1.990 13.918 8.174 1.00 91.62 107 GLN A O 1
ATOM 859 N N . PHE A 1 108 ? 3.808 12.779 8.850 1.00 88.19 108 PHE A N 1
ATOM 860 C CA . PHE A 1 108 ? 3.988 13.495 10.129 1.00 88.19 108 PHE A CA 1
ATOM 861 C C . PHE A 1 108 ? 5.440 13.925 10.375 1.00 88.19 108 PHE A C 1
ATO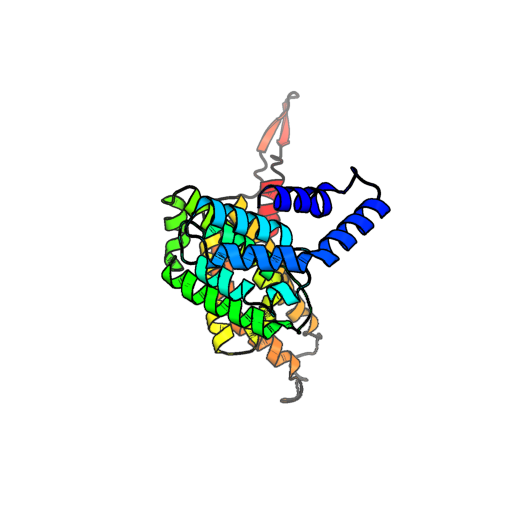M 863 O O . PHE A 1 108 ? 5.928 13.905 11.507 1.00 88.19 108 PHE A O 1
ATOM 870 N N . GLY A 1 109 ? 6.145 14.289 9.301 1.00 86.75 109 GLY A N 1
ATOM 871 C CA . GLY A 1 109 ? 7.584 14.546 9.352 1.00 86.75 109 GLY A CA 1
ATOM 872 C C . GLY A 1 109 ? 8.349 13.325 9.867 1.00 86.75 109 GLY A C 1
ATOM 873 O O . GLY A 1 109 ? 7.943 12.189 9.635 1.00 86.75 109 GLY A O 1
ATOM 874 N N . ASP A 1 110 ? 9.432 13.564 10.605 1.00 90.50 110 ASP A N 1
ATOM 875 C CA . ASP A 1 110 ? 10.364 12.501 10.999 1.00 90.50 110 ASP A CA 1
ATOM 876 C C . ASP A 1 110 ? 9.995 11.748 12.290 1.00 90.50 110 ASP A C 1
ATOM 878 O O . ASP A 1 110 ? 10.678 10.794 12.672 1.00 90.50 110 ASP A O 1
ATOM 882 N N . PHE A 1 111 ? 8.923 12.153 12.979 1.00 92.69 111 PHE A N 1
ATOM 883 C CA . PHE A 1 111 ? 8.613 11.694 14.340 1.00 92.69 111 PHE A CA 1
ATOM 884 C C . PHE A 1 111 ? 8.373 10.179 14.436 1.00 92.69 111 PHE A C 1
ATOM 886 O O . PHE A 1 111 ? 8.798 9.542 15.398 1.00 92.69 111 PHE A O 1
ATOM 893 N N . TYR A 1 112 ? 7.740 9.593 13.415 1.00 95.69 112 TYR A N 1
ATOM 894 C CA . TYR A 1 112 ? 7.388 8.168 13.377 1.00 95.69 112 TYR A CA 1
ATOM 895 C C . TYR A 1 112 ? 8.239 7.346 12.398 1.00 95.69 112 TYR A C 1
ATOM 897 O O . TYR A 1 112 ? 7.886 6.213 12.066 1.00 95.69 112 TYR A O 1
ATOM 905 N N . ASN A 1 113 ? 9.384 7.871 11.941 1.00 95.62 113 ASN A N 1
ATOM 906 C CA . ASN A 1 113 ? 10.246 7.184 10.968 1.00 95.62 113 ASN A CA 1
ATOM 907 C C . ASN A 1 113 ? 10.634 5.768 11.423 1.00 95.62 113 ASN A C 1
ATOM 909 O O . ASN A 1 113 ? 10.631 4.831 10.626 1.00 95.62 113 ASN A O 1
ATOM 913 N N . VAL A 1 114 ? 10.911 5.581 12.718 1.00 95.56 114 VAL A N 1
ATOM 914 C CA . VAL A 1 114 ? 11.253 4.264 13.280 1.00 95.56 114 VAL A CA 1
ATOM 915 C C . VAL A 1 114 ? 10.087 3.279 13.149 1.00 95.56 114 VAL A C 1
ATOM 917 O O . VAL A 1 114 ? 10.303 2.109 12.833 1.00 95.56 114 VAL A O 1
ATOM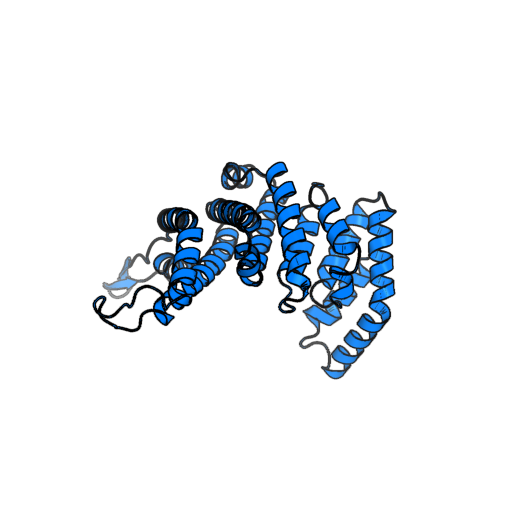 920 N N . GLN A 1 115 ? 8.856 3.730 13.376 1.00 96.88 115 GLN A N 1
ATOM 921 C CA . GLN A 1 115 ? 7.646 2.920 13.274 1.00 96.88 115 GLN A CA 1
ATOM 922 C C . GLN A 1 115 ? 7.362 2.543 11.818 1.00 96.88 115 GLN A C 1
ATOM 924 O O . GLN A 1 115 ? 7.059 1.380 11.556 1.00 96.88 115 GLN A O 1
ATOM 929 N N . TYR A 1 116 ? 7.549 3.466 10.869 1.00 97.69 116 TYR A N 1
ATOM 930 C CA . TYR A 1 116 ? 7.432 3.167 9.438 1.00 97.69 116 TYR A CA 1
ATOM 931 C C . TYR A 1 116 ? 8.460 2.135 8.968 1.00 97.69 116 TYR A C 1
ATOM 933 O O . TYR A 1 116 ? 8.089 1.185 8.279 1.00 97.69 116 TYR A O 1
ATOM 941 N N . VAL A 1 117 ? 9.731 2.266 9.378 1.00 97.38 117 VAL A N 1
ATOM 942 C CA . VAL A 1 117 ? 10.765 1.262 9.067 1.00 97.38 117 VAL A CA 1
ATOM 943 C C . VAL A 1 117 ? 10.380 -0.100 9.648 1.00 97.38 117 VAL A C 1
ATOM 945 O O . VAL A 1 117 ? 10.402 -1.095 8.929 1.00 97.38 117 VAL A O 1
ATOM 948 N N . LYS A 1 118 ? 9.972 -0.160 10.923 1.00 96.31 118 LYS A N 1
ATOM 949 C CA . LYS A 1 118 ? 9.547 -1.416 11.567 1.00 96.31 118 LYS A CA 1
ATOM 950 C C . LYS A 1 118 ? 8.361 -2.061 10.848 1.00 96.31 118 LYS A C 1
ATOM 952 O O . LYS A 1 118 ? 8.398 -3.264 10.593 1.00 96.31 118 LYS A O 1
ATOM 957 N N . MET A 1 119 ? 7.341 -1.268 10.510 1.00 97.94 119 MET A N 1
ATOM 958 C CA . MET A 1 119 ? 6.175 -1.725 9.754 1.00 97.94 119 MET A CA 1
ATOM 959 C C . MET A 1 119 ? 6.597 -2.326 8.418 1.00 97.94 119 MET A C 1
ATOM 961 O O . MET A 1 119 ? 6.239 -3.464 8.130 1.00 97.94 119 MET A O 1
ATOM 965 N N . TYR A 1 120 ? 7.379 -1.581 7.633 1.00 98.56 120 TYR A N 1
ATOM 966 C CA . TYR A 1 120 ? 7.818 -2.002 6.308 1.00 98.56 120 TYR A CA 1
ATOM 967 C C . TYR A 1 120 ? 8.655 -3.282 6.368 1.00 98.56 120 TYR A C 1
ATOM 969 O O . TYR A 1 120 ? 8.369 -4.233 5.647 1.00 98.56 120 TYR A O 1
ATOM 977 N N . THR A 1 121 ? 9.642 -3.360 7.264 1.00 96.88 121 THR A N 1
ATOM 978 C CA . THR A 1 121 ? 10.505 -4.544 7.388 1.00 96.88 121 THR A CA 1
ATOM 979 C C . THR A 1 121 ? 9.712 -5.790 7.789 1.00 96.88 121 THR A C 1
ATOM 981 O O . THR A 1 121 ? 9.902 -6.855 7.200 1.00 96.88 121 THR A O 1
ATOM 984 N N . PHE A 1 122 ? 8.785 -5.673 8.746 1.00 97.44 122 PHE A N 1
ATOM 985 C CA . PHE A 1 122 ? 7.959 -6.807 9.168 1.00 97.44 122 PHE A CA 1
ATOM 986 C C . PHE A 1 122 ? 6.960 -7.230 8.081 1.00 97.44 122 PHE A C 1
ATOM 988 O O . PHE A 1 122 ? 6.820 -8.422 7.800 1.00 97.44 122 PHE A O 1
ATOM 995 N N . PHE A 1 123 ? 6.323 -6.260 7.420 1.00 98.50 123 PHE A N 1
ATOM 996 C CA . PHE A 1 123 ? 5.467 -6.495 6.259 1.00 98.50 123 PHE A CA 1
ATOM 997 C C . PHE A 1 123 ? 6.223 -7.232 5.143 1.00 98.50 123 PHE A C 1
ATOM 999 O O . PHE A 1 123 ? 5.744 -8.251 4.649 1.00 98.50 123 PHE A O 1
ATOM 1006 N N . MET A 1 124 ? 7.429 -6.776 4.791 1.00 98.00 124 MET A N 1
ATOM 1007 C CA . MET A 1 124 ? 8.249 -7.378 3.735 1.00 98.00 124 MET A CA 1
ATOM 1008 C C . MET A 1 124 ? 8.661 -8.816 4.052 1.00 98.00 124 MET A C 1
ATOM 1010 O O . MET A 1 124 ? 8.744 -9.642 3.142 1.00 98.00 124 MET A O 1
ATOM 1014 N N . LEU A 1 125 ? 8.911 -9.133 5.326 1.00 96.38 125 LEU A N 1
ATOM 1015 C CA . LEU A 1 125 ? 9.199 -10.500 5.759 1.00 96.38 125 LEU A CA 1
ATOM 1016 C C . LEU A 1 125 ? 7.993 -11.420 5.520 1.00 96.38 125 LEU A C 1
ATOM 1018 O O . LEU A 1 125 ? 8.140 -12.510 4.968 1.00 96.38 125 LEU A O 1
ATOM 1022 N N . GLN A 1 126 ? 6.795 -10.975 5.903 1.00 97.81 126 GLN A N 1
ATOM 1023 C CA . GLN A 1 126 ? 5.566 -11.744 5.704 1.00 97.81 126 GLN A CA 1
ATOM 1024 C C . GLN A 1 126 ? 5.194 -11.853 4.221 1.00 97.81 126 GLN A C 1
ATOM 1026 O O . GLN A 1 126 ? 4.810 -12.929 3.768 1.00 97.81 126 GLN A O 1
ATOM 1031 N N . LEU A 1 127 ? 5.345 -10.771 3.452 1.00 98.31 127 LEU A N 1
ATOM 1032 C CA . LEU A 1 127 ? 5.040 -10.753 2.023 1.00 98.31 127 LEU A CA 1
ATOM 1033 C C . LEU A 1 127 ? 5.889 -11.770 1.256 1.00 98.31 127 LEU A C 1
ATOM 1035 O O . LEU A 1 127 ? 5.342 -12.512 0.448 1.00 98.31 127 LEU A O 1
ATOM 1039 N N . GLN A 1 128 ? 7.188 -11.864 1.550 1.00 96.69 128 GLN A N 1
ATOM 1040 C CA . GLN A 1 128 ? 8.080 -12.840 0.911 1.00 96.69 128 GLN A CA 1
ATOM 1041 C C . GLN A 1 128 ? 7.691 -14.292 1.182 1.00 96.69 128 GLN A C 1
ATOM 1043 O O . GLN A 1 128 ? 7.875 -15.140 0.310 1.00 96.69 128 GLN A O 1
ATOM 1048 N N . ALA A 1 129 ? 7.113 -14.579 2.350 1.00 95.88 129 ALA A N 1
ATOM 1049 C CA . ALA A 1 129 ? 6.583 -15.905 2.653 1.00 95.88 129 ALA A CA 1
ATOM 1050 C C . ALA A 1 129 ? 5.267 -16.205 1.908 1.00 95.88 129 ALA A C 1
ATOM 1052 O O . ALA A 1 129 ? 5.003 -17.359 1.580 1.00 95.88 129 ALA A O 1
ATOM 1053 N N . ILE A 1 130 ? 4.442 -15.184 1.651 1.00 96.88 130 ILE A N 1
ATOM 1054 C CA . ILE A 1 130 ? 3.127 -15.324 1.003 1.00 96.88 130 ILE A CA 1
ATOM 1055 C C . ILE A 1 130 ? 3.252 -15.364 -0.524 1.00 96.88 130 ILE A C 1
ATOM 1057 O O . ILE A 1 130 ? 2.588 -16.167 -1.174 1.00 96.88 130 ILE A O 1
ATOM 1061 N N . LEU A 1 131 ? 4.066 -14.476 -1.095 1.00 96.75 131 LEU A N 1
ATOM 1062 C CA . LEU A 1 131 ? 4.182 -14.249 -2.531 1.00 96.75 131 LEU A CA 1
ATOM 1063 C C . LEU A 1 131 ? 5.650 -13.983 -2.890 1.00 96.75 131 LEU A C 1
ATOM 1065 O O . LEU A 1 131 ? 6.114 -12.855 -2.742 1.00 96.75 131 LEU A O 1
ATOM 1069 N N . PRO A 1 132 ? 6.406 -14.979 -3.375 1.00 94.44 132 PRO A N 1
ATOM 1070 C CA . PRO A 1 132 ? 7.783 -14.767 -3.811 1.00 94.44 132 PRO A CA 1
ATOM 1071 C C . PRO A 1 132 ? 7.872 -13.784 -5.004 1.00 94.44 132 PRO A C 1
ATOM 1073 O O . PRO A 1 132 ? 7.082 -13.918 -5.946 1.00 94.44 132 PRO A O 1
ATOM 1076 N N . PRO A 1 133 ? 8.847 -12.848 -5.046 1.00 88.06 133 PRO A N 1
ATOM 1077 C CA . PRO A 1 133 ? 8.875 -11.746 -6.023 1.00 88.06 133 PRO A CA 1
ATOM 1078 C C . PRO A 1 133 ? 8.835 -12.183 -7.497 1.00 88.06 133 PRO A C 1
ATOM 1080 O O . PRO A 1 133 ? 8.184 -11.555 -8.326 1.00 88.06 133 PRO A O 1
ATOM 1083 N N . GLY A 1 134 ? 9.500 -13.293 -7.838 1.00 88.81 134 GLY A N 1
ATOM 1084 C CA . GLY A 1 134 ? 9.586 -13.794 -9.217 1.00 88.81 134 GLY A CA 1
ATOM 1085 C C . GLY A 1 134 ? 8.303 -14.431 -9.762 1.00 88.81 134 GLY A C 1
ATOM 1086 O O . GLY A 1 134 ? 8.284 -14.856 -10.912 1.00 88.81 134 GLY A O 1
ATOM 1087 N N . THR A 1 135 ? 7.246 -14.533 -8.953 1.00 93.88 135 THR A N 1
ATOM 1088 C CA . THR A 1 135 ? 6.017 -15.262 -9.312 1.00 93.88 135 THR A CA 1
ATOM 1089 C C . THR A 1 135 ? 4.836 -14.354 -9.653 1.00 93.88 135 THR A C 1
ATOM 1091 O O . THR A 1 135 ? 3.814 -14.855 -10.113 1.00 93.88 135 THR A O 1
ATOM 1094 N N . ILE A 1 136 ? 4.973 -13.033 -9.480 1.00 96.31 136 ILE A N 1
ATOM 1095 C CA . ILE A 1 136 ? 3.851 -12.077 -9.469 1.00 96.31 136 ILE A CA 1
ATOM 1096 C C . ILE A 1 136 ? 2.999 -12.113 -10.752 1.00 96.31 136 ILE A C 1
ATOM 1098 O O . ILE A 1 136 ? 1.790 -12.310 -10.618 1.00 96.31 136 ILE A O 1
ATOM 1102 N N . PRO A 1 137 ? 3.552 -12.007 -11.983 1.00 94.94 137 PRO A N 1
ATOM 1103 C CA . PRO A 1 137 ? 2.712 -12.013 -13.186 1.00 94.94 137 PRO A CA 1
ATOM 1104 C C . PRO A 1 137 ? 1.924 -13.319 -13.352 1.00 94.94 137 PRO A C 1
ATOM 1106 O O . PRO A 1 137 ? 0.745 -13.307 -13.695 1.00 94.94 137 PRO A O 1
ATOM 1109 N N . ASN A 1 138 ? 2.558 -14.455 -13.045 1.00 95.38 138 ASN A N 1
ATOM 1110 C CA . ASN A 1 138 ? 1.920 -15.767 -13.132 1.00 95.38 138 ASN A CA 1
ATOM 1111 C C . ASN A 1 138 ? 0.874 -15.980 -12.026 1.00 95.38 138 ASN A C 1
ATOM 1113 O O . ASN A 1 138 ? -0.157 -16.606 -12.267 1.00 95.38 138 ASN A O 1
ATOM 1117 N N . ALA A 1 139 ? 1.130 -15.458 -10.824 1.00 95.88 139 ALA A N 1
ATOM 1118 C CA . ALA A 1 139 ? 0.185 -15.478 -9.714 1.00 95.88 139 ALA A CA 1
ATOM 1119 C C . ALA A 1 139 ? -1.061 -14.632 -10.018 1.00 95.88 139 ALA A C 1
ATOM 1121 O O . ALA A 1 139 ? -2.159 -15.041 -9.663 1.00 95.88 139 ALA A O 1
ATOM 1122 N N . TYR A 1 140 ? -0.916 -13.505 -10.725 1.00 97.00 140 TYR A N 1
ATOM 1123 C CA . TYR A 1 140 ? -2.061 -12.708 -11.176 1.00 97.00 140 TYR A CA 1
ATOM 1124 C C . TYR A 1 140 ? -2.893 -13.437 -12.236 1.00 97.00 140 TYR A C 1
ATOM 1126 O O . TYR A 1 140 ? -4.111 -13.547 -12.109 1.00 97.00 140 TYR A O 1
ATOM 1134 N N . ALA A 1 141 ? -2.228 -13.962 -13.271 1.00 96.62 141 ALA A N 1
ATOM 1135 C CA . ALA A 1 141 ? -2.891 -14.583 -14.417 1.00 96.62 141 ALA A CA 1
ATOM 1136 C C . ALA A 1 141 ? -3.693 -15.842 -14.046 1.00 96.62 141 ALA A C 1
ATOM 1138 O O . ALA A 1 141 ? -4.730 -16.106 -14.646 1.00 96.62 141 ALA A O 1
ATOM 1139 N N . ASN A 1 142 ? -3.223 -16.606 -13.054 1.00 96.56 142 ASN A N 1
ATOM 1140 C CA . ASN A 1 142 ? -3.885 -17.830 -12.588 1.00 96.56 142 ASN A CA 1
ATOM 1141 C C . ASN A 1 142 ? -4.614 -17.655 -11.246 1.00 96.56 142 ASN A C 1
ATOM 1143 O O . ASN A 1 142 ? -5.118 -18.635 -10.695 1.00 96.56 142 ASN A O 1
ATOM 1147 N N . GLY A 1 143 ? -4.612 -16.441 -10.696 1.00 95.56 143 GLY A N 1
ATOM 1148 C CA . GLY A 1 143 ? -5.188 -16.140 -9.395 1.00 95.56 143 GLY A CA 1
ATOM 1149 C C . GLY A 1 143 ? -6.699 -15.948 -9.453 1.00 95.56 143 GLY A C 1
ATOM 1150 O O . GLY A 1 143 ? -7.280 -15.587 -10.475 1.00 95.56 143 GLY A O 1
ATOM 1151 N N . SER A 1 144 ? -7.340 -16.160 -8.313 1.00 97.50 144 SER A N 1
ATOM 1152 C CA . SER A 1 144 ? -8.718 -15.751 -8.051 1.00 97.50 144 SER A CA 1
ATOM 1153 C C . SER A 1 144 ? -8.866 -14.223 -8.016 1.00 97.50 144 SER A C 1
ATOM 1155 O O . SER A 1 144 ? -7.890 -13.490 -7.850 1.00 97.50 144 SER A O 1
ATOM 1157 N N . ASN A 1 145 ? -10.108 -13.728 -8.061 1.00 97.06 145 ASN A N 1
ATOM 1158 C CA . ASN A 1 145 ? -10.396 -12.295 -7.905 1.00 97.06 145 ASN A CA 1
ATOM 1159 C C . ASN A 1 145 ? -9.804 -11.713 -6.605 1.00 97.06 145 ASN A C 1
ATOM 1161 O O . ASN A 1 145 ? -9.366 -10.567 -6.585 1.00 97.06 145 ASN A O 1
ATOM 1165 N N . GLU A 1 146 ? -9.764 -12.493 -5.516 1.00 96.81 146 GLU A N 1
ATOM 1166 C CA . GLU A 1 146 ? -9.161 -12.049 -4.252 1.00 96.81 146 GLU A CA 1
ATOM 1167 C C . GLU A 1 146 ? -7.631 -11.927 -4.345 1.00 96.81 146 GLU A C 1
ATOM 1169 O O . GLU A 1 146 ? -7.051 -11.032 -3.728 1.00 96.81 146 GLU A O 1
ATOM 1174 N N . GLU A 1 147 ? -6.970 -12.795 -5.113 1.00 97.38 147 GLU A N 1
ATOM 1175 C CA . GLU A 1 147 ? -5.517 -12.762 -5.329 1.00 97.38 147 GLU A CA 1
ATOM 1176 C C . GLU A 1 147 ? -5.109 -11.658 -6.310 1.00 97.38 147 GLU A C 1
ATOM 1178 O O . GLU A 1 147 ? -4.104 -10.981 -6.090 1.00 97.38 147 GLU A O 1
ATOM 1183 N N . GLN A 1 148 ? -5.920 -11.406 -7.338 1.00 98.06 148 GLN A N 1
ATOM 1184 C CA . GLN A 1 148 ? -5.749 -10.255 -8.228 1.00 98.06 148 GLN A CA 1
ATOM 1185 C C . GLN A 1 148 ? -5.917 -8.938 -7.459 1.00 98.06 148 GLN A C 1
ATOM 1187 O O . GLN A 1 148 ? -5.039 -8.073 -7.515 1.00 98.06 148 GLN A O 1
ATOM 1192 N N . ALA A 1 149 ? -6.971 -8.827 -6.640 1.00 98.06 149 ALA A N 1
ATOM 1193 C CA . ALA A 1 149 ? -7.169 -7.686 -5.747 1.00 98.06 149 ALA A CA 1
ATOM 1194 C C . ALA A 1 149 ? -6.009 -7.524 -4.751 1.00 98.06 149 ALA A C 1
ATOM 1196 O O . ALA A 1 149 ? -5.623 -6.403 -4.424 1.00 98.06 149 ALA A O 1
ATOM 1197 N N . PHE A 1 150 ? -5.405 -8.625 -4.295 1.00 98.50 150 PHE A N 1
ATOM 1198 C CA . PHE A 1 150 ? -4.222 -8.573 -3.438 1.00 98.50 150 PHE A CA 1
ATOM 1199 C C . PHE A 1 150 ? -3.022 -7.950 -4.146 1.00 98.50 150 PHE A C 1
ATOM 1201 O O . PHE A 1 150 ? -2.373 -7.076 -3.574 1.00 98.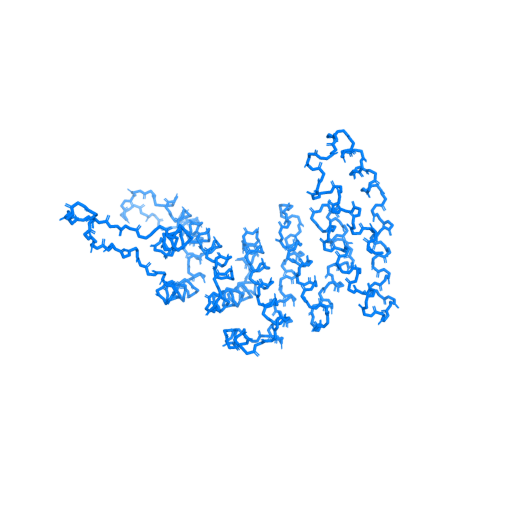50 150 PHE A O 1
ATOM 1208 N N . ILE A 1 151 ? -2.761 -8.323 -5.397 1.00 98.38 151 ILE A N 1
ATOM 1209 C CA . ILE A 1 151 ? -1.680 -7.734 -6.198 1.00 98.38 151 ILE A CA 1
ATOM 1210 C C . ILE A 1 151 ? -1.942 -6.246 -6.480 1.00 98.38 151 ILE A C 1
ATOM 1212 O O . ILE A 1 151 ? -1.022 -5.435 -6.361 1.00 98.38 151 ILE A O 1
ATOM 1216 N N . GLN A 1 152 ? -3.192 -5.860 -6.750 1.00 98.31 152 GLN A N 1
ATOM 1217 C CA . GLN A 1 152 ? -3.575 -4.450 -6.872 1.00 98.31 152 GLN A CA 1
ATOM 1218 C C . GLN A 1 152 ? -3.345 -3.677 -5.561 1.00 98.31 152 GLN A C 1
ATOM 1220 O O . GLN A 1 152 ? -2.736 -2.607 -5.567 1.00 98.31 152 GLN A O 1
ATOM 1225 N N . ASN A 1 153 ? -3.768 -4.228 -4.420 1.00 98.62 153 ASN A N 1
ATOM 1226 C CA . ASN A 1 153 ? -3.540 -3.622 -3.106 1.00 98.62 153 ASN A CA 1
ATOM 1227 C C . ASN A 1 153 ? -2.037 -3.513 -2.780 1.00 98.62 153 ASN A C 1
ATOM 1229 O O . ASN A 1 153 ? -1.624 -2.552 -2.135 1.00 98.62 153 ASN A O 1
ATOM 1233 N N . LEU A 1 154 ? -1.199 -4.449 -3.248 1.00 98.69 154 LEU A N 1
ATOM 1234 C CA . LEU A 1 154 ? 0.260 -4.343 -3.121 1.00 98.69 154 LEU A CA 1
ATOM 1235 C C . LEU A 1 154 ? 0.812 -3.179 -3.946 1.00 98.69 154 LEU A C 1
ATOM 1237 O O . LEU A 1 154 ? 1.670 -2.451 -3.449 1.00 98.69 154 LEU A O 1
ATOM 1241 N N . ALA A 1 155 ? 0.312 -2.973 -5.170 1.00 98.69 155 ALA A N 1
ATOM 1242 C CA . ALA A 1 155 ? 0.684 -1.823 -5.993 1.00 98.69 155 ALA A CA 1
ATOM 1243 C C . ALA A 1 155 ? 0.392 -0.509 -5.252 1.00 98.69 155 ALA A C 1
ATOM 1245 O O . ALA A 1 155 ? 1.264 0.356 -5.144 1.00 98.69 155 ALA A O 1
ATOM 1246 N N . LEU A 1 156 ? -0.805 -0.392 -4.670 1.00 98.69 156 LEU A N 1
ATOM 1247 C CA . LEU A 1 156 ? -1.216 0.777 -3.888 1.00 98.69 156 LEU A CA 1
ATOM 1248 C C . LEU A 1 156 ? -0.340 0.964 -2.643 1.00 98.69 156 LEU A C 1
ATOM 1250 O O . LEU A 1 156 ? 0.164 2.062 -2.414 1.00 98.69 156 LEU A O 1
ATOM 1254 N N . PHE A 1 157 ? -0.084 -0.105 -1.884 1.00 98.81 157 PHE A N 1
ATOM 1255 C CA . PHE A 1 157 ? 0.780 -0.050 -0.705 1.00 98.81 157 PHE A CA 1
ATOM 1256 C C . PHE A 1 157 ? 2.196 0.425 -1.048 1.00 98.81 157 PHE A C 1
ATOM 1258 O O . PHE A 1 157 ? 2.696 1.369 -0.435 1.00 98.81 157 PHE A O 1
ATOM 1265 N N . PHE A 1 158 ? 2.851 -0.209 -2.028 1.00 98.75 158 PHE A N 1
ATOM 1266 C CA . PHE A 1 158 ? 4.230 0.122 -2.389 1.00 98.75 158 PHE A CA 1
ATOM 1267 C C . PHE A 1 158 ? 4.347 1.548 -2.916 1.00 98.75 158 PHE A C 1
ATOM 1269 O O . PHE A 1 158 ? 5.237 2.284 -2.493 1.00 98.75 158 PHE A O 1
ATOM 1276 N N . THR A 1 159 ? 3.441 1.959 -3.803 1.00 98.50 159 THR A N 1
ATOM 1277 C CA . THR A 1 159 ? 3.467 3.315 -4.365 1.00 98.50 159 THR A CA 1
ATOM 1278 C C . THR A 1 159 ? 3.176 4.377 -3.304 1.00 98.50 159 THR A C 1
ATOM 1280 O O . THR A 1 159 ? 3.885 5.383 -3.268 1.00 98.50 159 THR A O 1
ATOM 1283 N N . ALA A 1 160 ? 2.230 4.142 -2.387 1.00 98.31 160 ALA A N 1
ATOM 1284 C CA . ALA A 1 160 ? 1.974 5.031 -1.254 1.00 98.31 160 ALA A CA 1
ATOM 1285 C C . ALA A 1 160 ? 3.191 5.124 -0.320 1.00 98.31 160 ALA A C 1
ATOM 1287 O O . ALA A 1 160 ? 3.695 6.220 -0.063 1.00 98.31 160 ALA A O 1
ATOM 1288 N N . PHE A 1 161 ? 3.715 3.979 0.131 1.00 98.56 161 PHE A N 1
ATOM 1289 C CA . PHE A 1 161 ? 4.836 3.947 1.065 1.00 98.56 161 PHE A CA 1
ATOM 1290 C C . PHE A 1 161 ? 6.082 4.594 0.464 1.00 98.56 161 PHE A C 1
ATOM 1292 O O . PHE A 1 161 ? 6.705 5.445 1.095 1.00 98.56 161 PHE A O 1
ATOM 1299 N N . PHE A 1 162 ? 6.460 4.231 -0.763 1.00 98.31 162 PHE A N 1
ATOM 1300 C CA . PHE A 1 162 ? 7.670 4.774 -1.364 1.00 98.31 162 PHE A CA 1
ATOM 1301 C C . PHE A 1 162 ? 7.545 6.261 -1.683 1.00 98.31 162 PHE A C 1
ATOM 1303 O O . PHE A 1 162 ? 8.500 7.002 -1.456 1.00 98.31 162 PHE A O 1
ATOM 1310 N N . LYS A 1 163 ? 6.382 6.730 -2.144 1.00 96.69 163 LYS A N 1
ATOM 1311 C CA . LYS A 1 163 ? 6.166 8.158 -2.404 1.00 96.69 163 LYS A CA 1
ATOM 1312 C C . LYS A 1 163 ? 6.407 9.018 -1.159 1.00 96.69 163 LYS A C 1
ATOM 1314 O O . LYS A 1 163 ? 6.951 10.110 -1.278 1.00 96.69 163 LYS A O 1
ATOM 1319 N N . ASN A 1 164 ? 6.033 8.522 0.020 1.00 96.31 164 ASN A N 1
ATOM 1320 C CA . ASN A 1 164 ? 6.105 9.289 1.266 1.00 96.31 164 ASN A CA 1
ATOM 1321 C C . ASN A 1 164 ? 7.362 8.998 2.100 1.00 96.31 164 ASN A C 1
ATOM 1323 O O . ASN A 1 164 ? 7.834 9.863 2.836 1.00 96.31 164 ASN A O 1
ATOM 1327 N N . HIS A 1 165 ? 7.904 7.782 2.007 1.00 96.94 165 HIS A N 1
ATOM 1328 C CA . HIS A 1 165 ? 8.853 7.244 2.983 1.00 96.94 165 HIS A CA 1
ATOM 1329 C C . HIS A 1 165 ? 10.033 6.489 2.350 1.00 96.94 165 HIS A C 1
ATOM 1331 O O . HIS A 1 165 ? 10.764 5.788 3.047 1.00 96.94 165 HIS A O 1
ATOM 1337 N N . ILE A 1 166 ? 10.306 6.615 1.046 1.00 96.44 166 ILE A N 1
ATOM 1338 C CA . ILE A 1 166 ? 11.468 5.919 0.457 1.00 96.44 166 ILE A CA 1
ATOM 1339 C C . ILE A 1 166 ? 12.800 6.348 1.097 1.00 96.44 166 ILE A C 1
ATOM 1341 O O . ILE A 1 166 ? 13.678 5.519 1.327 1.00 96.44 166 ILE A O 1
ATOM 1345 N N . ARG A 1 167 ? 12.930 7.627 1.474 1.00 94.62 167 ARG A N 1
ATOM 1346 C CA . ARG A 1 167 ? 14.163 8.203 2.038 1.00 94.62 167 ARG A CA 1
ATOM 1347 C C . ARG A 1 167 ? 14.587 7.568 3.358 1.00 94.62 167 ARG A C 1
ATOM 1349 O O . ARG A 1 167 ? 15.776 7.357 3.577 1.00 94.62 167 ARG A O 1
ATOM 1356 N N . ILE A 1 168 ? 13.636 7.209 4.218 1.00 96.25 168 ILE A N 1
ATOM 1357 C CA . ILE A 1 168 ? 13.954 6.581 5.511 1.00 96.25 168 ILE A CA 1
ATOM 1358 C C . ILE A 1 168 ? 14.497 5.155 5.332 1.00 96.25 168 ILE A C 1
ATOM 1360 O O . ILE A 1 168 ? 15.242 4.659 6.182 1.00 96.25 168 ILE A O 1
ATOM 1364 N N . LEU A 1 169 ? 14.202 4.510 4.197 1.00 96.88 169 LEU A N 1
ATOM 1365 C CA . LEU A 1 169 ? 14.767 3.209 3.847 1.00 96.88 169 LEU A CA 1
ATOM 1366 C C . LEU A 1 169 ? 16.188 3.307 3.260 1.00 96.88 169 LEU A C 1
ATOM 1368 O O . LEU A 1 169 ? 16.921 2.321 3.245 1.00 96.88 169 LEU A O 1
ATOM 1372 N N . GLU A 1 170 ? 16.626 4.492 2.830 1.00 94.75 170 GLU A N 1
ATOM 1373 C CA . GLU A 1 170 ? 17.978 4.724 2.298 1.00 94.75 170 GLU A CA 1
ATOM 1374 C C . GLU A 1 170 ? 19.042 4.841 3.410 1.00 94.75 170 GLU A C 1
ATOM 1376 O O . GLU A 1 170 ? 20.243 4.846 3.119 1.00 94.75 170 GLU A O 1
ATOM 1381 N N . ALA A 1 171 ? 18.634 4.934 4.679 1.00 91.56 171 ALA A N 1
ATOM 1382 C CA . ALA A 1 171 ? 19.512 5.300 5.792 1.00 91.56 171 ALA A CA 1
ATOM 1383 C C . ALA A 1 171 ? 20.506 4.201 6.215 1.00 91.56 171 ALA A C 1
ATOM 1385 O O . ALA A 1 171 ? 21.663 4.501 6.502 1.00 91.56 171 ALA A O 1
ATOM 1386 N N . SER A 1 172 ? 20.087 2.931 6.246 1.00 92.19 172 SER A N 1
ATOM 1387 C CA . SER A 1 172 ? 20.914 1.806 6.713 1.00 92.19 172 SER A CA 1
ATOM 1388 C C . SER A 1 172 ? 21.083 0.735 5.634 1.00 92.19 172 SER A C 1
ATOM 1390 O O . SER A 1 172 ? 20.262 0.616 4.727 1.00 92.19 172 SER A O 1
ATOM 1392 N N . ALA A 1 173 ? 22.148 -0.068 5.719 1.00 91.12 173 ALA A N 1
ATOM 1393 C CA . ALA A 1 173 ? 22.394 -1.149 4.760 1.00 91.12 173 ALA A CA 1
ATOM 1394 C C . ALA A 1 173 ? 21.282 -2.217 4.772 1.00 91.12 173 ALA A C 1
ATOM 1396 O O . ALA A 1 173 ? 20.885 -2.701 3.715 1.00 91.12 173 ALA A O 1
ATOM 1397 N N . GLU A 1 174 ? 20.751 -2.540 5.952 1.00 91.06 174 GLU A N 1
ATOM 1398 C CA . GLU A 1 174 ? 19.637 -3.480 6.111 1.00 91.06 174 GLU A CA 1
ATOM 1399 C C . GLU A 1 174 ? 18.346 -2.933 5.485 1.00 91.06 174 GLU A C 1
ATOM 1401 O O . GLU A 1 174 ? 17.700 -3.621 4.693 1.00 91.06 174 GLU A O 1
ATOM 1406 N N . ASN A 1 175 ? 18.021 -1.660 5.740 1.00 94.38 175 ASN A N 1
ATOM 1407 C CA . ASN A 1 175 ? 16.849 -1.018 5.147 1.00 94.38 175 ASN A CA 1
ATOM 1408 C C . ASN A 1 175 ? 16.968 -0.945 3.618 1.00 94.38 175 ASN A C 1
ATOM 1410 O O . ASN A 1 175 ? 15.992 -1.193 2.913 1.00 94.38 175 ASN A O 1
ATOM 1414 N N . ARG A 1 176 ? 18.174 -0.673 3.099 1.00 95.88 176 ARG A N 1
ATOM 1415 C CA . ARG A 1 176 ? 18.455 -0.671 1.657 1.00 95.88 176 ARG A CA 1
ATOM 1416 C C . ARG A 1 176 ? 18.208 -2.039 1.029 1.00 95.88 176 ARG A C 1
ATOM 1418 O O . ARG A 1 176 ? 17.658 -2.095 -0.065 1.00 95.88 176 ARG A O 1
ATOM 1425 N N . ALA A 1 177 ? 18.571 -3.132 1.699 1.00 95.25 177 ALA A N 1
ATOM 1426 C CA . ALA A 1 177 ? 18.284 -4.473 1.195 1.00 95.25 177 ALA A CA 1
ATOM 1427 C C . ALA A 1 177 ? 16.767 -4.713 1.082 1.00 95.25 177 ALA A C 1
ATOM 1429 O O . ALA A 1 177 ? 16.290 -5.115 0.021 1.00 95.25 177 ALA A O 1
ATOM 1430 N N . ALA A 1 178 ? 15.996 -4.383 2.125 1.00 95.88 178 ALA A N 1
ATOM 1431 C CA . ALA A 1 178 ? 14.535 -4.511 2.106 1.00 95.88 178 ALA A CA 1
ATOM 1432 C C . ALA A 1 178 ? 13.859 -3.575 1.079 1.00 95.88 178 ALA A C 1
ATOM 1434 O O . ALA A 1 178 ? 12.861 -3.944 0.455 1.00 95.88 178 ALA A O 1
ATOM 1435 N N . LEU A 1 179 ? 14.404 -2.373 0.876 1.00 97.81 179 LEU A N 1
ATOM 1436 C CA . LEU A 1 179 ? 13.975 -1.434 -0.162 1.00 97.81 179 LEU A CA 1
ATOM 1437 C C . LEU A 1 179 ? 14.161 -2.020 -1.561 1.00 97.81 179 LEU A C 1
ATOM 1439 O O . LEU A 1 179 ? 13.230 -1.994 -2.361 1.00 97.81 179 LEU A O 1
ATOM 1443 N N . LEU A 1 180 ? 15.342 -2.567 -1.856 1.00 97.50 180 LEU A N 1
ATOM 1444 C CA . LEU A 1 180 ? 15.623 -3.147 -3.168 1.00 97.50 180 LEU A CA 1
ATOM 1445 C C . LEU A 1 180 ? 14.690 -4.322 -3.472 1.00 97.50 180 LEU A C 1
ATOM 1447 O O . LEU A 1 180 ? 14.161 -4.386 -4.577 1.00 97.50 180 LEU A O 1
ATOM 1451 N N . VAL A 1 181 ? 14.412 -5.185 -2.489 1.00 97.25 181 VAL A N 1
ATOM 1452 C CA . VAL A 1 181 ? 13.422 -6.264 -2.648 1.00 97.25 181 VAL A CA 1
ATOM 1453 C C . VAL A 1 181 ? 12.022 -5.694 -2.907 1.00 97.25 181 VAL A C 1
ATOM 1455 O O . VAL A 1 181 ? 11.322 -6.176 -3.791 1.00 97.25 181 VAL A O 1
ATOM 1458 N N . GLY A 1 182 ? 11.604 -4.641 -2.201 1.00 98.12 182 GLY A N 1
ATOM 1459 C CA . GLY A 1 182 ? 10.309 -3.994 -2.453 1.00 98.12 182 GLY A CA 1
ATOM 1460 C C . GLY A 1 182 ? 10.199 -3.350 -3.839 1.00 98.12 182 GLY A C 1
ATOM 1461 O O . GLY A 1 182 ? 9.158 -3.446 -4.485 1.00 98.12 182 GLY A O 1
ATOM 1462 N N . LEU A 1 183 ? 11.281 -2.759 -4.349 1.00 98.00 183 LEU A N 1
ATOM 1463 C CA . LEU A 1 183 ? 11.329 -2.278 -5.732 1.00 98.00 183 LEU A CA 1
ATOM 1464 C C . LEU A 1 183 ? 11.245 -3.435 -6.738 1.00 98.00 183 LEU A C 1
ATOM 1466 O O . LEU A 1 183 ? 10.616 -3.280 -7.781 1.00 98.00 183 LEU A O 1
ATOM 1470 N N . GLU A 1 184 ? 11.816 -4.604 -6.432 1.00 97.69 184 GLU A N 1
ATOM 1471 C CA . GLU A 1 184 ? 11.636 -5.805 -7.257 1.00 97.69 184 GLU A CA 1
ATOM 1472 C C . GLU A 1 184 ? 10.181 -6.283 -7.279 1.00 97.69 184 GLU A C 1
ATOM 1474 O O . GLU A 1 184 ? 9.694 -6.639 -8.353 1.00 97.69 184 GLU A O 1
ATOM 1479 N N . TYR A 1 185 ? 9.466 -6.220 -6.148 1.00 98.56 185 TYR A N 1
ATOM 1480 C CA . TYR A 1 185 ? 8.018 -6.445 -6.131 1.00 98.56 185 TYR A CA 1
ATOM 1481 C C . TYR A 1 185 ? 7.293 -5.466 -7.047 1.00 98.56 185 TYR A C 1
ATOM 1483 O O . TYR A 1 185 ? 6.529 -5.902 -7.900 1.00 98.56 185 TYR A O 1
ATOM 1491 N N . LEU A 1 186 ? 7.544 -4.161 -6.914 1.00 98.38 186 LEU A N 1
ATOM 1492 C CA . LEU A 1 186 ? 6.842 -3.158 -7.713 1.00 98.38 186 LEU A CA 1
ATOM 1493 C C . LEU A 1 186 ? 7.116 -3.315 -9.218 1.00 98.38 186 LEU A C 1
ATOM 1495 O O . LEU A 1 186 ? 6.200 -3.177 -10.029 1.00 98.38 186 LEU A O 1
ATOM 1499 N N . ILE A 1 187 ? 8.347 -3.673 -9.598 1.00 97.75 187 ILE A N 1
ATOM 1500 C CA . ILE A 1 187 ? 8.693 -4.013 -10.987 1.00 97.75 187 ILE A CA 1
ATOM 1501 C C . ILE A 1 187 ? 7.923 -5.258 -11.439 1.00 97.75 187 ILE A C 1
ATOM 1503 O O . ILE A 1 187 ? 7.339 -5.246 -12.518 1.00 97.75 187 ILE A O 1
ATOM 1507 N N . GLY A 1 188 ? 7.887 -6.318 -10.625 1.00 97.56 188 GLY A N 1
ATOM 1508 C CA . GLY A 1 188 ? 7.142 -7.539 -10.936 1.00 97.56 188 GLY A CA 1
ATOM 1509 C C . GLY A 1 188 ? 5.634 -7.304 -11.079 1.00 97.56 188 GLY A C 1
ATOM 1510 O O . GLY A 1 188 ? 5.027 -7.832 -12.005 1.00 97.56 188 GLY A O 1
ATOM 1511 N N . ILE A 1 189 ? 5.050 -6.456 -10.226 1.00 98.19 189 ILE A N 1
ATOM 1512 C CA . ILE A 1 189 ? 3.652 -6.010 -10.323 1.00 98.19 189 ILE A CA 1
ATOM 1513 C C . ILE A 1 189 ? 3.429 -5.225 -11.620 1.00 98.19 189 ILE A C 1
ATOM 1515 O O . ILE A 1 189 ? 2.427 -5.424 -12.292 1.00 98.19 189 ILE A O 1
ATOM 1519 N N . SER A 1 190 ? 4.387 -4.396 -12.036 1.00 97.25 190 SER A N 1
ATOM 1520 C CA . SER A 1 190 ? 4.273 -3.618 -13.277 1.00 97.25 190 SER A CA 1
ATOM 1521 C C . SER A 1 190 ? 4.287 -4.482 -14.554 1.00 97.25 190 SER A C 1
ATOM 1523 O O . SER A 1 190 ? 3.901 -4.004 -15.618 1.00 97.25 190 SER A O 1
ATOM 1525 N N . TYR A 1 191 ? 4.729 -5.743 -14.480 1.00 96.25 191 TYR A N 1
ATOM 1526 C CA . TYR A 1 191 ? 4.634 -6.707 -15.587 1.00 96.25 191 TYR A CA 1
ATOM 1527 C C . TYR A 1 191 ? 3.279 -7.424 -15.663 1.00 96.25 191 TYR A C 1
ATOM 1529 O O . TYR A 1 191 ? 3.056 -8.183 -16.606 1.00 96.25 191 TYR A O 1
ATOM 1537 N N . VAL A 1 192 ? 2.389 -7.219 -14.689 1.00 95.75 192 VAL A N 1
ATOM 1538 C CA . VAL A 1 192 ? 1.029 -7.759 -14.732 1.00 95.75 192 VAL A CA 1
ATOM 1539 C C . VAL A 1 192 ? 0.288 -7.167 -15.928 1.00 95.75 192 VAL A C 1
ATOM 1541 O O . VAL A 1 192 ? 0.351 -5.963 -16.184 1.00 95.75 192 VAL A O 1
ATOM 1544 N N . ASP A 1 193 ? -0.421 -8.023 -16.662 1.00 93.38 193 ASP A N 1
ATOM 1545 C CA . ASP A 1 193 ? -1.211 -7.610 -17.817 1.00 93.38 193 ASP A CA 1
ATOM 1546 C C . ASP A 1 193 ? -2.574 -7.047 -17.394 1.00 93.38 193 ASP A C 1
ATOM 1548 O O . ASP A 1 193 ? -3.628 -7.611 -17.672 1.00 93.38 193 ASP A O 1
ATOM 1552 N N . ASP A 1 194 ? -2.525 -5.941 -16.656 1.00 94.44 194 ASP A N 1
ATOM 1553 C CA . ASP A 1 194 ? -3.687 -5.191 -16.194 1.00 94.44 194 ASP A CA 1
ATOM 1554 C C . ASP A 1 194 ? -3.396 -3.692 -16.316 1.00 94.44 194 ASP A C 1
ATOM 1556 O O . ASP A 1 194 ? -2.399 -3.185 -15.788 1.00 94.44 194 ASP A O 1
ATOM 1560 N N . THR A 1 195 ? -4.238 -2.985 -17.068 1.00 91.19 195 THR A N 1
ATOM 1561 C CA . THR A 1 195 ? -4.028 -1.569 -17.385 1.00 91.19 195 THR A CA 1
ATOM 1562 C C . THR A 1 195 ? -4.114 -0.683 -16.145 1.00 91.19 195 THR A C 1
ATOM 1564 O O . THR A 1 195 ? -3.324 0.249 -16.017 1.00 91.19 195 THR A O 1
ATOM 1567 N N . GLU A 1 196 ? -5.023 -0.968 -15.214 1.00 92.62 196 GLU A N 1
ATOM 1568 C CA . GLU A 1 196 ? -5.233 -0.132 -14.029 1.00 92.62 196 GLU A CA 1
ATOM 1569 C C . GLU A 1 196 ? -4.113 -0.341 -13.004 1.00 92.62 196 GLU A C 1
ATOM 1571 O O . GLU A 1 196 ? -3.569 0.629 -12.471 1.00 92.62 196 GLU A O 1
ATOM 1576 N N . VAL A 1 197 ? -3.675 -1.589 -12.805 1.00 95.94 197 VAL A N 1
ATOM 1577 C CA . VAL A 1 197 ? -2.483 -1.889 -11.993 1.00 95.94 197 VAL A CA 1
ATOM 1578 C C . VAL A 1 197 ? -1.244 -1.221 -12.596 1.00 95.94 197 VAL A C 1
ATOM 1580 O O . VAL A 1 197 ? -0.467 -0.589 -11.876 1.00 95.94 197 VAL A O 1
ATOM 1583 N N . PHE A 1 198 ? -1.069 -1.305 -13.920 1.00 95.81 198 PHE A N 1
ATOM 1584 C CA . PHE A 1 198 ? 0.068 -0.680 -14.590 1.00 95.81 198 PHE A CA 1
ATOM 1585 C C . PHE A 1 198 ? 0.044 0.849 -14.484 1.00 95.81 198 PHE A C 1
ATOM 1587 O O . PHE A 1 198 ? 1.092 1.431 -14.213 1.00 95.81 198 PHE A O 1
ATOM 1594 N N . LYS A 1 199 ? -1.120 1.499 -14.638 1.00 93.88 199 LYS A N 1
ATOM 1595 C CA . LYS A 1 199 ? -1.281 2.956 -14.462 1.00 93.88 199 LYS A CA 1
ATOM 1596 C C . LYS A 1 199 ? -0.802 3.407 -13.077 1.00 93.88 199 LYS A C 1
ATOM 1598 O O . LYS A 1 199 ? 0.030 4.307 -12.994 1.00 93.88 199 LYS A O 1
ATOM 1603 N N . VAL A 1 200 ? -1.229 2.722 -12.009 1.00 96.56 200 VAL A N 1
ATOM 1604 C CA . VAL A 1 200 ? -0.790 3.013 -10.628 1.00 96.56 200 VAL A CA 1
ATOM 1605 C C . VAL A 1 200 ? 0.734 2.935 -10.495 1.00 96.56 200 VAL A C 1
ATOM 1607 O O . VAL A 1 200 ? 1.365 3.836 -9.937 1.00 96.56 200 VAL A O 1
ATOM 1610 N N . CYS A 1 201 ? 1.351 1.873 -11.019 1.00 97.75 201 CYS A N 1
ATOM 1611 C CA . CYS A 1 201 ? 2.804 1.728 -10.976 1.00 97.75 201 CYS A CA 1
ATOM 1612 C C . CYS A 1 201 ? 3.520 2.793 -11.821 1.00 97.75 201 CYS A C 1
ATOM 1614 O O . CYS A 1 201 ? 4.526 3.349 -11.380 1.00 97.75 201 CYS A O 1
ATOM 1616 N N . LEU A 1 202 ? 3.013 3.080 -13.021 1.00 95.44 202 LEU A N 1
ATOM 1617 C CA . LEU A 1 202 ? 3.586 4.040 -13.961 1.00 95.44 202 LEU A CA 1
ATOM 1618 C C . LEU A 1 202 ? 3.601 5.459 -13.384 1.00 95.44 202 LEU A C 1
ATOM 1620 O O . LEU A 1 202 ? 4.621 6.146 -13.488 1.00 95.44 202 LEU A O 1
ATOM 1624 N N . ASP A 1 203 ? 2.519 5.869 -12.722 1.00 95.50 203 ASP A N 1
ATOM 1625 C CA . ASP A 1 203 ? 2.428 7.166 -12.048 1.00 95.50 203 ASP A CA 1
ATOM 1626 C C . ASP A 1 203 ? 3.514 7.318 -10.980 1.00 95.50 203 ASP A C 1
ATOM 1628 O O . ASP A 1 203 ? 4.192 8.350 -10.911 1.00 95.50 203 ASP A O 1
ATOM 1632 N N . TYR A 1 204 ? 3.741 6.272 -10.182 1.00 97.50 204 TYR A N 1
ATOM 1633 C CA . TYR A 1 204 ? 4.831 6.268 -9.212 1.00 97.50 204 TYR A CA 1
ATOM 1634 C C . TYR A 1 204 ? 6.207 6.297 -9.885 1.00 97.50 204 TYR A C 1
ATOM 1636 O O . TYR A 1 204 ? 7.049 7.107 -9.492 1.00 97.50 204 TYR A O 1
ATOM 1644 N N . TRP A 1 205 ? 6.452 5.457 -10.898 1.00 97.62 205 TRP A N 1
ATOM 1645 C CA . TRP A 1 205 ? 7.746 5.415 -11.584 1.00 97.62 205 TRP A CA 1
ATOM 1646 C C . TRP A 1 205 ? 8.109 6.767 -12.197 1.00 97.62 205 TRP A C 1
ATOM 1648 O O . TRP A 1 205 ? 9.254 7.201 -12.069 1.00 97.62 205 TRP A O 1
ATOM 1658 N N . ASN A 1 206 ? 7.133 7.465 -12.784 1.00 94.56 206 ASN A N 1
ATOM 1659 C CA . ASN A 1 206 ? 7.299 8.820 -13.307 1.00 94.56 206 ASN A CA 1
ATOM 1660 C C . ASN A 1 206 ? 7.753 9.800 -12.217 1.00 94.56 206 ASN A C 1
ATOM 1662 O O . ASN A 1 206 ? 8.736 10.515 -12.408 1.00 94.56 206 ASN A O 1
ATOM 1666 N N . VAL A 1 207 ? 7.092 9.801 -11.054 1.00 94.12 207 VAL A N 1
ATOM 1667 C CA . VAL A 1 207 ? 7.490 10.648 -9.916 1.00 94.12 207 VAL A CA 1
ATOM 1668 C C . VAL A 1 207 ? 8.892 10.284 -9.421 1.00 94.12 207 VAL A C 1
ATOM 1670 O O . VAL A 1 207 ? 9.726 11.167 -9.227 1.00 94.12 207 VAL A O 1
ATOM 1673 N N . PHE A 1 208 ? 9.177 8.993 -9.259 1.00 95.38 208 PHE A N 1
ATOM 1674 C CA . PHE A 1 208 ? 10.447 8.508 -8.726 1.00 95.38 208 PHE A CA 1
ATOM 1675 C C . PHE A 1 208 ? 11.642 8.856 -9.625 1.00 95.38 208 PHE A C 1
ATOM 1677 O O . PHE A 1 208 ? 12.661 9.357 -9.145 1.00 95.38 208 PHE A O 1
ATOM 1684 N N . VAL A 1 209 ? 11.528 8.624 -10.936 1.00 93.38 209 VAL A N 1
ATOM 1685 C CA . VAL A 1 209 ? 12.604 8.930 -11.892 1.00 93.38 209 VAL A CA 1
ATOM 1686 C C . VAL A 1 209 ? 12.830 10.437 -12.000 1.00 93.38 209 VAL A C 1
ATOM 1688 O O . VAL A 1 209 ? 13.984 10.868 -12.039 1.00 93.38 209 VAL A O 1
ATOM 1691 N N . LEU A 1 210 ? 11.762 11.244 -11.976 1.00 91.25 210 LEU A N 1
ATOM 1692 C CA . LEU A 1 210 ? 11.876 12.703 -11.944 1.00 91.25 210 LEU A CA 1
ATOM 1693 C C . LEU A 1 210 ? 12.618 13.194 -10.702 1.00 91.25 210 LEU A C 1
ATOM 1695 O O . LEU A 1 210 ? 13.550 13.983 -10.836 1.00 91.25 210 LEU A O 1
ATOM 1699 N N . GLU A 1 211 ? 12.281 12.676 -9.521 1.00 90.50 211 GLU A N 1
ATOM 1700 C CA . GLU A 1 211 ? 12.962 13.039 -8.274 1.00 90.50 211 GLU A CA 1
ATOM 1701 C C . GLU A 1 211 ? 14.466 12.708 -8.328 1.00 90.50 211 GLU A C 1
ATOM 1703 O O . GLU A 1 211 ? 15.308 13.495 -7.884 1.00 90.50 211 GLU A O 1
ATOM 1708 N N . LEU A 1 212 ? 14.831 11.547 -8.887 1.00 88.38 212 LEU A N 1
ATOM 1709 C CA . LEU A 1 212 ? 16.233 11.156 -9.055 1.00 88.38 212 LEU A CA 1
ATOM 1710 C C . LEU A 1 212 ? 16.977 12.036 -10.070 1.00 88.38 212 LEU A C 1
ATOM 1712 O O . LEU A 1 212 ? 18.158 12.326 -9.867 1.00 88.38 212 LEU A O 1
ATOM 1716 N N . PHE A 1 213 ? 16.308 12.449 -11.147 1.00 85.44 213 PHE A N 1
ATOM 1717 C CA . PHE A 1 213 ? 16.884 13.295 -12.191 1.00 85.44 213 PHE A CA 1
ATOM 1718 C C . PHE A 1 213 ? 17.055 14.751 -11.735 1.00 85.44 213 PHE A C 1
ATOM 1720 O O . PHE A 1 213 ? 18.118 15.340 -11.930 1.00 85.44 213 PHE A O 1
ATOM 1727 N N . GLU A 1 214 ? 16.055 15.330 -11.072 1.00 85.44 214 GLU A N 1
ATOM 1728 C CA . GLU A 1 214 ? 16.127 16.696 -10.538 1.00 85.44 214 GLU A CA 1
ATOM 1729 C C . GLU A 1 214 ? 17.231 16.833 -9.485 1.00 85.44 214 GLU A C 1
ATOM 1731 O O . GLU A 1 214 ? 18.007 17.790 -9.528 1.00 85.44 214 GLU A O 1
ATOM 1736 N N . ALA A 1 215 ? 17.372 15.838 -8.602 1.00 78.38 215 ALA A N 1
ATOM 1737 C CA . ALA A 1 215 ? 18.459 15.791 -7.625 1.00 78.38 215 ALA A CA 1
ATOM 1738 C C . ALA A 1 215 ? 19.856 15.765 -8.278 1.00 78.38 215 ALA A C 1
ATOM 1740 O O . ALA A 1 215 ? 20.827 16.199 -7.661 1.00 78.38 215 ALA A O 1
ATOM 1741 N N . HIS A 1 216 ? 19.969 15.268 -9.513 1.00 72.25 216 HIS A N 1
ATOM 1742 C CA . HIS A 1 216 ? 21.216 15.281 -10.274 1.00 72.25 216 HIS A CA 1
ATOM 1743 C C . HIS A 1 216 ? 21.491 16.652 -10.905 1.00 72.25 216 HIS A C 1
ATOM 1745 O O . HIS A 1 216 ? 22.584 17.190 -10.733 1.00 72.25 216 HIS A O 1
ATOM 1751 N N . ASN A 1 217 ? 20.498 17.245 -11.575 1.00 72.19 217 ASN A N 1
ATOM 1752 C CA . ASN A 1 217 ? 20.670 18.520 -12.283 1.00 72.19 217 ASN A CA 1
ATOM 1753 C C . ASN A 1 217 ? 20.917 19.706 -11.347 1.00 72.19 217 ASN A C 1
ATOM 1755 O O . ASN A 1 217 ? 21.622 20.640 -11.715 1.00 72.19 217 ASN A O 1
ATOM 1759 N N . GLN A 1 218 ? 20.375 19.677 -10.126 1.00 67.62 218 GLN A N 1
ATOM 1760 C CA . GLN A 1 218 ? 20.645 20.708 -9.115 1.00 67.62 218 GLN A CA 1
ATOM 1761 C C . GLN A 1 218 ? 22.113 20.718 -8.642 1.00 67.62 218 GLN A C 1
ATOM 1763 O O . GLN A 1 218 ? 22.523 21.651 -7.953 1.00 67.62 218 GLN A O 1
ATOM 1768 N N . MET A 1 219 ? 22.903 19.698 -9.001 1.00 58.12 219 MET A N 1
ATOM 1769 C CA . MET A 1 219 ? 24.282 19.500 -8.556 1.00 58.12 219 MET A CA 1
ATOM 1770 C C . MET A 1 219 ? 25.354 19.690 -9.621 1.00 58.12 219 MET A C 1
ATOM 1772 O O . MET A 1 219 ? 26.523 19.727 -9.247 1.00 58.12 219 MET A O 1
ATOM 1776 N N . GLU A 1 220 ? 25.009 19.804 -10.903 1.00 53.25 220 GLU A N 1
ATOM 1777 C CA . GLU A 1 220 ? 25.970 20.225 -11.926 1.00 53.25 220 GLU A CA 1
ATOM 1778 C C . GLU A 1 220 ? 25.945 21.755 -12.047 1.00 53.25 220 GLU A C 1
ATOM 1780 O O . GLU A 1 220 ? 25.183 22.298 -12.850 1.00 53.25 220 GLU A O 1
ATOM 1785 N N . PRO A 1 221 ? 26.785 22.520 -11.325 1.00 49.88 221 PRO A N 1
ATOM 1786 C CA . PRO A 1 221 ? 27.233 23.763 -11.908 1.00 49.88 221 PRO A CA 1
ATOM 1787 C C . PRO A 1 221 ? 28.119 23.382 -13.103 1.00 49.88 221 PRO A C 1
ATOM 1789 O O . PRO A 1 221 ? 28.894 22.426 -13.039 1.00 49.88 221 PRO A O 1
ATOM 1792 N N . ALA A 1 222 ? 28.007 24.129 -14.200 1.00 50.62 222 ALA A N 1
ATOM 1793 C CA . ALA A 1 222 ? 28.834 24.012 -15.400 1.00 50.62 222 ALA A CA 1
ATOM 1794 C C . ALA A 1 222 ? 30.311 24.386 -15.127 1.00 50.62 222 ALA A C 1
ATOM 1796 O O . ALA A 1 222 ? 30.872 25.271 -15.771 1.00 50.62 222 ALA A O 1
ATOM 1797 N N . ILE A 1 223 ? 30.939 23.768 -14.125 1.00 51.59 223 ILE A N 1
ATOM 1798 C CA . ILE A 1 223 ? 32.333 23.977 -13.755 1.00 51.59 223 ILE A CA 1
ATOM 1799 C C . ILE A 1 223 ? 33.134 22.874 -14.451 1.00 51.59 223 ILE A C 1
ATOM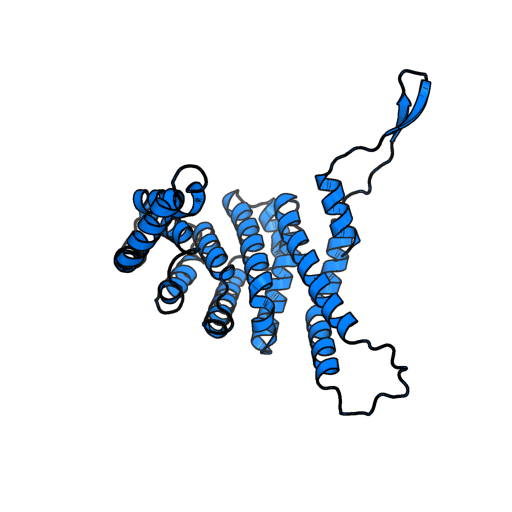 1801 O O . ILE A 1 223 ? 32.913 21.692 -14.180 1.00 51.59 223 ILE A O 1
ATOM 1805 N N . PRO A 1 224 ? 34.055 23.223 -15.364 1.00 51.62 224 PRO A N 1
ATOM 1806 C CA . PRO A 1 224 ? 34.911 22.251 -16.027 1.00 51.62 224 PRO A CA 1
ATOM 1807 C C . PRO A 1 224 ? 35.630 21.373 -14.999 1.00 51.62 224 PRO A C 1
ATOM 1809 O O . PRO A 1 224 ? 36.139 21.878 -13.997 1.00 51.62 224 PRO A O 1
ATOM 1812 N N . ALA A 1 225 ? 35.751 20.076 -15.296 1.00 55.25 225 ALA A N 1
ATOM 1813 C CA . ALA A 1 225 ? 36.388 19.050 -14.458 1.00 55.25 225 ALA A CA 1
ATOM 1814 C C . ALA A 1 225 ? 37.816 19.390 -13.959 1.00 55.25 225 ALA A C 1
ATOM 1816 O O . ALA A 1 225 ? 38.359 18.700 -13.104 1.00 55.25 225 ALA A O 1
ATOM 1817 N N . ALA A 1 226 ? 38.424 20.465 -14.469 1.00 51.06 226 ALA A N 1
ATOM 1818 C CA . ALA A 1 226 ? 39.743 20.962 -14.103 1.00 51.06 226 ALA A CA 1
ATOM 1819 C C . ALA A 1 226 ? 39.816 21.720 -12.756 1.00 51.06 226 ALA A C 1
ATOM 1821 O O . ALA A 1 226 ? 40.921 22.045 -12.330 1.00 51.06 226 ALA A O 1
ATOM 1822 N N . GLN A 1 227 ? 38.692 22.023 -12.088 1.00 47.94 227 GLN A N 1
ATOM 1823 C CA . GLN A 1 227 ? 38.682 22.792 -10.825 1.00 47.94 227 GLN A CA 1
ATOM 1824 C C . GLN A 1 227 ? 38.200 22.014 -9.588 1.00 47.94 227 GLN A C 1
ATOM 1826 O O . GLN A 1 227 ? 38.079 22.600 -8.514 1.00 47.94 227 GLN A O 1
ATOM 1831 N N . MET A 1 228 ? 37.956 20.702 -9.691 1.00 50.47 228 MET A N 1
ATOM 1832 C CA . MET A 1 228 ? 37.556 19.913 -8.522 1.00 50.47 228 MET A CA 1
ATOM 1833 C C . MET A 1 228 ? 38.743 19.667 -7.582 1.00 50.47 228 MET A C 1
ATOM 1835 O O . MET A 1 228 ? 39.646 18.884 -7.872 1.00 50.47 228 MET A O 1
ATOM 1839 N N . ILE A 1 229 ? 38.726 20.346 -6.435 1.00 52.28 229 ILE A N 1
ATOM 1840 C CA . ILE A 1 229 ? 39.642 20.110 -5.316 1.00 52.28 229 ILE A CA 1
ATOM 1841 C C . ILE A 1 229 ? 39.236 18.777 -4.659 1.00 52.28 229 ILE A C 1
ATOM 1843 O O . ILE A 1 229 ? 38.079 18.639 -4.247 1.00 52.28 229 ILE A O 1
ATOM 1847 N N . PRO A 1 230 ? 40.138 17.786 -4.520 1.00 44.91 230 PRO A N 1
ATOM 1848 C CA . PRO A 1 230 ? 39.804 16.537 -3.848 1.00 44.91 230 PRO A CA 1
ATOM 1849 C C . PRO A 1 230 ? 39.523 16.809 -2.363 1.00 44.91 230 PRO A C 1
ATOM 1851 O O . PRO A 1 230 ? 40.428 17.192 -1.625 1.00 44.91 230 PRO A O 1
ATOM 1854 N N . GLY A 1 231 ? 38.277 16.601 -1.923 1.00 54.19 231 GLY A N 1
ATOM 1855 C CA . GLY A 1 231 ? 37.933 16.525 -0.497 1.00 54.19 231 GLY A CA 1
ATOM 1856 C C . GLY A 1 231 ? 36.927 17.539 0.059 1.00 54.19 231 GLY A C 1
ATOM 1857 O O . GLY A 1 231 ? 36.753 17.545 1.274 1.00 54.19 231 GLY A O 1
ATOM 1858 N N . VAL A 1 232 ? 36.258 18.365 -0.760 1.00 50.88 232 VAL A N 1
ATOM 1859 C CA . VAL A 1 232 ? 35.334 19.405 -0.239 1.00 50.88 232 VAL A CA 1
ATOM 1860 C C . VAL A 1 232 ? 33.839 19.149 -0.518 1.00 50.88 232 VAL A C 1
ATOM 1862 O O . VAL A 1 232 ? 33.004 19.621 0.249 1.00 50.88 232 VAL A O 1
ATOM 1865 N N . ASP A 1 233 ? 33.456 18.305 -1.482 1.00 50.59 233 ASP A N 1
ATOM 1866 C CA . ASP A 1 233 ? 32.033 18.126 -1.835 1.00 50.59 233 ASP A CA 1
ATOM 1867 C C . ASP A 1 233 ? 31.406 16.845 -1.257 1.00 50.59 233 ASP A C 1
ATOM 1869 O O . ASP A 1 233 ? 31.179 15.843 -1.941 1.00 50.59 233 ASP A O 1
ATOM 1873 N N . GLY A 1 234 ? 31.062 16.885 0.034 1.00 55.31 234 GLY A N 1
ATOM 1874 C CA . GLY A 1 234 ? 30.289 15.824 0.700 1.00 55.31 234 GLY A CA 1
ATOM 1875 C C . GLY A 1 234 ? 28.877 15.623 0.121 1.00 55.31 234 GLY A C 1
ATOM 1876 O O . GLY A 1 234 ? 28.277 14.567 0.295 1.00 55.31 234 GLY A O 1
ATOM 1877 N N . THR A 1 235 ? 28.351 16.601 -0.614 1.00 57.72 235 THR A N 1
ATOM 1878 C CA . THR A 1 235 ? 27.012 16.556 -1.211 1.00 57.72 235 THR A CA 1
ATOM 1879 C C . THR A 1 235 ? 27.010 15.789 -2.543 1.00 57.72 235 THR A C 1
ATOM 1881 O O . THR A 1 235 ? 26.169 14.908 -2.736 1.00 57.72 235 THR A O 1
ATOM 1884 N N . GLY A 1 236 ? 28.004 16.009 -3.414 1.00 61.22 236 GLY A N 1
ATOM 1885 C CA . GLY A 1 236 ? 28.159 15.279 -4.683 1.00 61.22 236 GLY A CA 1
ATOM 1886 C C . GLY A 1 236 ? 28.346 13.767 -4.500 1.00 61.22 236 GLY A C 1
ATOM 1887 O O . GLY A 1 236 ? 27.839 12.962 -5.286 1.00 61.22 236 GLY A O 1
ATOM 1888 N N . THR A 1 237 ? 28.998 13.356 -3.407 1.00 71.06 237 THR A N 1
ATOM 1889 C CA . THR A 1 237 ? 29.160 11.932 -3.069 1.00 71.06 237 THR A CA 1
ATOM 1890 C C . THR A 1 237 ? 27.841 11.273 -2.650 1.00 71.06 237 THR A C 1
ATOM 1892 O O . THR A 1 237 ? 27.585 10.136 -3.048 1.00 71.06 237 THR A O 1
ATOM 1895 N N . ALA A 1 238 ? 26.965 11.979 -1.928 1.00 74.94 238 ALA A N 1
ATOM 1896 C CA . ALA A 1 238 ? 25.677 11.451 -1.475 1.00 74.94 238 ALA A CA 1
ATOM 1897 C C . ALA A 1 238 ? 24.698 11.201 -2.638 1.00 74.94 238 ALA A C 1
ATOM 1899 O O . ALA A 1 238 ? 24.064 10.144 -2.700 1.00 74.94 238 ALA A O 1
ATOM 1900 N N . VAL A 1 239 ? 24.611 12.124 -3.603 1.00 76.56 239 VAL A N 1
ATOM 1901 C CA . VAL A 1 239 ? 23.771 11.939 -4.803 1.00 76.56 239 VAL A CA 1
ATOM 1902 C C . VAL A 1 239 ? 24.305 10.810 -5.681 1.00 76.56 239 VAL A C 1
ATOM 1904 O O . VAL A 1 239 ? 23.530 9.963 -6.136 1.00 76.56 239 VAL A O 1
ATOM 1907 N N . HIS A 1 240 ? 25.628 10.719 -5.849 1.00 80.06 240 HIS A N 1
ATOM 1908 C CA . HIS A 1 240 ? 26.244 9.601 -6.560 1.00 80.06 240 HIS A CA 1
ATOM 1909 C C . HIS A 1 240 ? 25.935 8.248 -5.891 1.00 80.06 240 HIS A C 1
ATOM 1911 O O . HIS A 1 240 ? 25.562 7.291 -6.574 1.00 80.06 240 HIS A O 1
ATOM 1917 N N . GLN A 1 241 ? 26.029 8.165 -4.560 1.00 84.25 241 GLN A N 1
ATOM 1918 C CA . GLN A 1 241 ? 25.704 6.955 -3.795 1.00 84.25 241 GLN A CA 1
ATOM 1919 C C . GLN A 1 241 ? 24.228 6.562 -3.921 1.00 84.25 241 GLN A C 1
ATOM 1921 O O . GLN A 1 241 ? 23.926 5.384 -4.128 1.00 84.25 241 GLN A O 1
ATOM 1926 N N . ARG A 1 242 ? 23.304 7.530 -3.859 1.00 88.31 242 ARG A N 1
ATOM 1927 C CA . ARG A 1 242 ? 21.870 7.270 -4.058 1.00 88.31 242 ARG A CA 1
ATOM 1928 C C . ARG A 1 242 ? 21.583 6.746 -5.466 1.00 88.31 242 ARG A C 1
ATOM 1930 O O . ARG A 1 242 ? 20.812 5.807 -5.628 1.00 88.31 242 ARG A O 1
ATOM 1937 N N . ARG A 1 243 ? 22.244 7.285 -6.492 1.00 85.44 243 ARG A N 1
ATOM 1938 C CA . ARG A 1 243 ? 22.102 6.784 -7.868 1.00 85.44 243 ARG A CA 1
ATOM 1939 C C . ARG A 1 243 ? 22.643 5.361 -8.014 1.00 85.44 243 ARG A C 1
ATOM 1941 O O . ARG A 1 243 ? 22.034 4.537 -8.691 1.00 85.44 243 ARG A O 1
ATOM 1948 N N . GLN A 1 244 ? 23.767 5.066 -7.363 1.00 90.31 244 GLN A N 1
ATOM 1949 C CA . GLN A 1 244 ? 24.347 3.726 -7.361 1.00 90.31 244 GLN A CA 1
ATOM 1950 C C . GLN A 1 244 ? 23.429 2.704 -6.676 1.00 90.31 244 GLN A C 1
ATOM 1952 O O . GLN A 1 244 ? 23.314 1.585 -7.172 1.00 90.31 244 GLN A O 1
ATOM 1957 N N . LEU A 1 245 ? 22.730 3.098 -5.603 1.00 94.12 245 LEU A N 1
ATOM 1958 C CA . LEU A 1 245 ? 21.728 2.260 -4.937 1.00 94.12 245 LEU A CA 1
ATOM 1959 C C . LEU A 1 245 ? 20.633 1.800 -5.915 1.00 94.12 245 LEU A C 1
ATOM 1961 O O . LEU A 1 245 ? 20.292 0.621 -5.942 1.00 94.12 245 LEU A O 1
ATOM 1965 N N . TYR A 1 246 ? 20.131 2.701 -6.762 1.00 96.06 246 TYR A N 1
ATOM 1966 C CA . TYR A 1 246 ? 19.028 2.409 -7.685 1.00 96.06 246 TYR A CA 1
ATOM 1967 C C . TYR A 1 246 ? 19.454 1.920 -9.075 1.00 96.06 246 TYR A C 1
ATOM 1969 O O . TYR A 1 246 ? 18.594 1.641 -9.909 1.00 96.06 246 TYR A O 1
ATOM 1977 N N . ALA A 1 247 ? 20.752 1.760 -9.347 1.00 94.31 247 ALA A N 1
ATOM 1978 C CA . ALA A 1 247 ? 21.247 1.422 -10.683 1.00 94.31 247 ALA A CA 1
ATOM 1979 C C . ALA A 1 247 ? 20.648 0.117 -11.250 1.00 94.31 247 ALA A C 1
ATOM 1981 O O . ALA A 1 247 ? 20.249 0.074 -12.415 1.00 94.31 247 ALA A O 1
ATOM 1982 N N . SER A 1 248 ? 20.549 -0.934 -10.428 1.00 95.88 248 SER A N 1
ATOM 1983 C CA . SER A 1 248 ? 19.969 -2.223 -10.837 1.00 95.88 248 SER A CA 1
ATOM 1984 C C . SER A 1 248 ? 18.443 -2.146 -11.042 1.00 95.88 248 SER A C 1
ATOM 1986 O O . SER A 1 248 ? 17.996 -2.478 -12.146 1.00 95.88 248 SER A O 1
ATOM 1988 N N . PRO A 1 249 ? 17.637 -1.638 -10.078 1.00 96.06 249 PRO A N 1
ATOM 1989 C CA . PRO A 1 249 ? 16.208 -1.397 -10.296 1.00 96.06 249 PRO A CA 1
ATOM 1990 C C . PRO A 1 249 ? 15.905 -0.551 -11.538 1.00 96.06 249 PRO A C 1
ATOM 1992 O O . PRO A 1 249 ? 15.041 -0.924 -12.324 1.00 96.06 249 PRO A O 1
ATOM 1995 N N . LEU A 1 250 ? 16.656 0.531 -11.777 1.00 95.38 250 LEU A N 1
ATOM 1996 C CA . LEU A 1 250 ? 16.465 1.388 -12.952 1.00 95.38 250 LEU A CA 1
ATOM 1997 C C . LEU A 1 250 ? 16.786 0.667 -14.267 1.00 95.38 250 LEU A C 1
ATOM 1999 O O . LEU A 1 250 ? 16.119 0.895 -15.270 1.00 95.38 250 LEU A O 1
ATOM 2003 N N . SER A 1 251 ? 17.779 -0.225 -14.282 1.00 95.94 251 SER A N 1
ATOM 2004 C CA . SER A 1 251 ? 18.062 -1.049 -15.464 1.00 95.94 251 SER A CA 1
ATOM 2005 C C . SER A 1 251 ? 16.882 -1.969 -15.803 1.00 95.94 251 SER A C 1
ATOM 2007 O O . SER A 1 251 ? 16.447 -2.034 -16.953 1.00 95.94 251 SER A O 1
ATOM 2009 N N . LYS A 1 252 ? 16.306 -2.623 -14.785 1.00 96.06 252 LYS A N 1
ATOM 2010 C CA . LYS A 1 252 ? 15.101 -3.454 -14.932 1.00 96.06 252 LYS A CA 1
ATOM 2011 C C . LYS A 1 252 ? 13.878 -2.619 -15.345 1.00 96.06 252 LYS A C 1
ATOM 2013 O O . LYS A 1 252 ? 13.104 -3.069 -16.187 1.00 96.06 252 LYS A O 1
ATOM 2018 N N . LEU A 1 253 ? 13.735 -1.408 -14.799 1.00 95.56 253 LEU A N 1
ATOM 2019 C CA . LEU A 1 253 ? 12.671 -0.460 -15.139 1.00 95.56 253 LEU A CA 1
ATOM 2020 C C . LEU A 1 253 ? 12.718 -0.047 -16.616 1.00 95.56 253 LEU A C 1
ATOM 2022 O O . LEU A 1 253 ? 11.681 -0.036 -17.266 1.00 95.56 253 LEU A O 1
ATOM 2026 N N . ARG A 1 254 ? 13.906 0.212 -17.180 1.00 94.06 254 ARG A N 1
ATOM 2027 C CA . ARG A 1 254 ? 14.040 0.502 -18.621 1.00 94.06 254 ARG A CA 1
ATOM 2028 C C . ARG A 1 254 ? 13.525 -0.645 -19.482 1.00 94.06 254 ARG A C 1
ATOM 2030 O O . ARG A 1 254 ? 12.778 -0.416 -20.424 1.00 94.06 254 ARG A O 1
ATOM 2037 N N . MET A 1 255 ? 13.894 -1.882 -19.141 1.00 94.19 255 MET A N 1
ATOM 2038 C CA . MET A 1 255 ? 13.401 -3.056 -19.867 1.00 94.19 255 MET A CA 1
ATOM 2039 C C . MET A 1 255 ? 11.876 -3.175 -19.765 1.00 94.19 255 MET A C 1
ATOM 2041 O O . MET A 1 255 ? 11.212 -3.438 -20.762 1.00 94.19 255 MET A O 1
ATOM 2045 N N . LEU A 1 256 ? 11.319 -2.923 -18.578 1.00 93.69 256 LEU A N 1
ATOM 2046 C CA . LEU A 1 256 ? 9.875 -2.898 -18.355 1.00 93.69 256 LEU A CA 1
ATOM 2047 C C . LEU A 1 256 ? 9.180 -1.852 -19.239 1.00 93.69 256 LEU A C 1
ATOM 2049 O O . LEU A 1 256 ? 8.194 -2.191 -19.890 1.00 93.69 256 LEU A O 1
ATOM 2053 N N . MET A 1 257 ? 9.698 -0.620 -19.297 1.00 92.06 257 MET A N 1
ATOM 2054 C CA . MET A 1 257 ? 9.116 0.454 -20.114 1.00 92.06 257 MET A CA 1
ATOM 2055 C C . MET A 1 257 ? 9.145 0.118 -21.605 1.00 92.06 257 MET A C 1
ATOM 2057 O O . MET A 1 257 ? 8.164 0.368 -22.295 1.00 92.06 257 MET A O 1
ATOM 2061 N N . ILE A 1 258 ? 10.208 -0.536 -22.085 1.00 88.94 258 ILE A N 1
ATOM 2062 C CA . ILE A 1 258 ? 10.292 -1.032 -23.467 1.00 88.94 258 ILE A CA 1
ATOM 2063 C C . ILE A 1 258 ? 9.248 -2.133 -23.716 1.00 88.94 258 ILE A C 1
ATOM 2065 O O . ILE A 1 258 ? 8.531 -2.091 -24.712 1.00 88.94 258 ILE A O 1
ATOM 2069 N N . CYS A 1 259 ? 9.136 -3.111 -22.813 1.00 88.50 259 CYS A N 1
ATOM 2070 C CA . CYS A 1 259 ? 8.213 -4.241 -22.962 1.00 88.50 259 CYS A CA 1
ATOM 2071 C C . CYS A 1 259 ? 6.732 -3.841 -22.876 1.00 88.50 259 CYS A C 1
ATOM 2073 O O . CYS A 1 259 ? 5.894 -4.480 -23.510 1.00 88.50 259 CYS A O 1
ATOM 2075 N N . ARG A 1 260 ? 6.399 -2.827 -22.069 1.00 85.94 260 ARG A N 1
ATOM 2076 C CA . ARG A 1 260 ? 5.024 -2.349 -21.833 1.00 85.94 260 ARG A CA 1
ATOM 2077 C C . ARG A 1 260 ? 4.711 -1.052 -22.580 1.00 85.94 260 ARG A C 1
ATOM 2079 O O . ARG A 1 260 ? 3.694 -0.420 -22.295 1.00 85.94 260 ARG A O 1
ATOM 2086 N N . MET A 1 261 ? 5.570 -0.645 -23.516 1.00 81.50 261 MET A N 1
ATOM 2087 C CA . MET A 1 261 ? 5.372 0.577 -24.285 1.00 81.50 261 MET A CA 1
ATOM 2088 C C . MET A 1 261 ? 4.049 0.483 -25.046 1.00 81.50 261 MET A C 1
ATOM 2090 O O . MET A 1 261 ? 3.848 -0.418 -25.863 1.00 81.50 261 MET A O 1
ATOM 2094 N N . ALA A 1 262 ? 3.136 1.412 -24.762 1.00 76.38 262 ALA A N 1
ATOM 2095 C CA . ALA A 1 262 ? 1.916 1.550 -25.541 1.00 76.38 262 ALA A CA 1
ATOM 2096 C C . ALA A 1 262 ? 2.284 1.810 -27.009 1.00 76.38 262 ALA A C 1
ATOM 2098 O O . ALA A 1 262 ? 3.306 2.439 -27.301 1.00 76.38 262 ALA A O 1
ATOM 2099 N N . LYS A 1 263 ? 1.466 1.322 -27.945 1.00 70.62 263 LYS A N 1
ATOM 2100 C CA . LYS A 1 263 ? 1.696 1.625 -29.358 1.00 70.62 263 LYS A CA 1
ATOM 2101 C C . LYS A 1 263 ? 1.610 3.145 -29.565 1.00 70.62 263 LYS A C 1
ATOM 2103 O O . LYS A 1 263 ? 0.678 3.756 -29.038 1.00 70.62 263 LYS A O 1
ATOM 2108 N N . PRO A 1 264 ? 2.553 3.755 -30.306 1.00 66.81 264 PRO A N 1
ATOM 2109 C CA . PRO A 1 264 ? 2.421 5.147 -30.719 1.00 66.81 264 PRO A CA 1
ATOM 2110 C C . PRO A 1 264 ? 1.107 5.356 -31.478 1.00 66.81 264 PRO A C 1
ATOM 2112 O O . PRO A 1 264 ? 0.592 4.412 -32.078 1.00 66.81 264 PRO A O 1
ATOM 2115 N N . GLU A 1 265 ? 0.593 6.588 -31.497 1.00 63.56 265 GLU A N 1
ATOM 2116 C CA . GLU A 1 265 ? -0.562 6.934 -32.333 1.00 63.56 265 GLU A CA 1
ATOM 2117 C C . GLU A 1 265 ? -0.305 6.526 -33.792 1.00 63.56 265 GLU A C 1
ATOM 2119 O O . GLU A 1 265 ? 0.607 7.033 -34.451 1.00 63.56 265 GLU A O 1
ATOM 2124 N N . GLU A 1 266 ? -1.123 5.606 -34.301 1.00 63.22 266 GLU A N 1
ATOM 2125 C CA . GLU A 1 266 ? -1.147 5.271 -35.718 1.00 63.22 266 GLU A CA 1
ATOM 2126 C C . GLU A 1 266 ? -1.963 6.352 -36.442 1.00 63.22 266 GLU A C 1
ATOM 2128 O O . GLU A 1 266 ? -3.147 6.557 -36.170 1.00 63.22 266 GLU A O 1
ATOM 2133 N N . VAL A 1 267 ? -1.314 7.091 -37.345 1.00 67.19 267 VAL A N 1
ATOM 2134 C CA . VAL A 1 267 ? -1.998 8.044 -38.226 1.00 67.19 267 VAL A CA 1
ATOM 2135 C C . VAL A 1 267 ? -2.612 7.250 -39.370 1.00 67.19 267 VAL A C 1
ATOM 2137 O O . VAL A 1 267 ? -1.888 6.753 -40.237 1.00 67.19 267 VAL A O 1
ATOM 2140 N N . LEU A 1 268 ? -3.937 7.139 -39.381 1.00 68.94 268 LEU A N 1
ATOM 2141 C CA . LEU A 1 268 ? -4.658 6.513 -40.480 1.00 68.94 268 LEU A CA 1
ATOM 2142 C C . LEU A 1 268 ? -4.816 7.534 -41.606 1.00 68.94 268 LEU A C 1
ATOM 2144 O O . LEU A 1 268 ? -5.173 8.691 -41.386 1.00 68.94 268 LEU A O 1
ATOM 2148 N N . ILE A 1 269 ? -4.501 7.111 -42.826 1.00 76.06 269 ILE A N 1
ATOM 2149 C CA . ILE A 1 269 ? -4.764 7.891 -44.030 1.00 76.06 269 ILE A CA 1
ATOM 2150 C C . ILE A 1 269 ? -6.102 7.395 -44.568 1.00 76.06 269 ILE A C 1
ATOM 2152 O O . ILE A 1 269 ? -6.189 6.258 -45.031 1.00 76.06 269 ILE A O 1
ATOM 2156 N N . VAL A 1 270 ? -7.132 8.227 -44.458 1.00 80.50 270 VAL A N 1
ATOM 2157 C CA . VAL A 1 270 ? -8.513 7.879 -44.806 1.00 80.50 270 VAL A CA 1
ATOM 2158 C C . VAL A 1 270 ? -8.994 8.836 -45.892 1.00 80.50 270 VAL A C 1
ATOM 2160 O O . VAL A 1 270 ? -8.606 10.002 -45.915 1.00 80.50 270 VAL A O 1
ATOM 2163 N N . GLU A 1 271 ? -9.794 8.343 -46.828 1.00 84.62 271 GLU A N 1
ATOM 2164 C CA . GLU A 1 271 ? -10.472 9.192 -47.806 1.00 84.62 271 GLU A CA 1
ATOM 2165 C C . GLU A 1 271 ? -11.749 9.748 -47.160 1.00 84.62 271 GLU A C 1
ATOM 2167 O O . GLU A 1 271 ? -12.566 8.980 -46.649 1.00 84.62 271 GLU A O 1
ATOM 2172 N N . ASP A 1 272 ? -11.884 11.075 -47.108 1.00 81.12 272 ASP A N 1
ATOM 2173 C CA . ASP A 1 272 ? -13.078 11.734 -46.578 1.00 81.12 272 ASP A CA 1
ATOM 2174 C C . ASP A 1 272 ? -14.273 11.602 -47.543 1.00 81.12 272 ASP A C 1
ATOM 2176 O O . ASP A 1 272 ? -14.138 11.189 -48.695 1.00 81.12 272 ASP A O 1
ATOM 2180 N N . GLU A 1 273 ? -15.470 11.984 -47.091 1.00 86.44 273 GLU A N 1
ATOM 2181 C CA . GLU A 1 273 ? -16.702 11.926 -47.901 1.00 86.44 273 GLU A CA 1
ATOM 2182 C C . GLU A 1 273 ? -16.646 12.785 -49.183 1.00 86.44 273 GLU A C 1
ATOM 2184 O O . GLU A 1 273 ? -17.477 12.626 -50.077 1.00 86.44 273 GLU A O 1
ATOM 2189 N N . ASN A 1 274 ? -15.663 13.684 -49.291 1.00 83.62 274 ASN A N 1
ATOM 2190 C CA . ASN A 1 274 ? -15.433 14.538 -50.451 1.00 83.62 274 ASN A CA 1
ATOM 2191 C C . ASN A 1 274 ? -14.344 13.981 -51.391 1.00 83.62 274 ASN A C 1
ATOM 2193 O O . ASN A 1 274 ? -13.997 14.651 -52.366 1.00 83.62 274 ASN A O 1
ATOM 2197 N N . GLY A 1 275 ? -13.802 12.789 -51.116 1.00 82.12 275 GLY A N 1
ATOM 2198 C CA . GLY A 1 275 ? -12.733 12.166 -51.899 1.00 82.12 275 GLY A CA 1
ATOM 2199 C C . GLY A 1 275 ? -11.330 12.716 -51.607 1.00 82.12 275 GLY A C 1
ATOM 2200 O O . GLY A 1 275 ? -10.398 12.479 -52.379 1.00 82.12 275 GLY A O 1
ATOM 2201 N N . ASN A 1 276 ? -11.146 13.488 -50.529 1.00 86.38 276 ASN A N 1
ATOM 2202 C CA . ASN A 1 276 ? -9.835 13.994 -50.133 1.00 86.38 276 ASN A CA 1
ATOM 2203 C C . ASN A 1 276 ? -9.143 13.025 -49.182 1.00 86.38 276 ASN A C 1
ATOM 2205 O O . ASN A 1 276 ? -9.727 12.508 -48.235 1.00 86.38 276 ASN A O 1
ATOM 2209 N N . ILE A 1 277 ? -7.838 12.866 -49.374 1.00 83.25 277 ILE A N 1
ATOM 2210 C CA . ILE A 1 277 ? -7.000 12.082 -48.476 1.00 83.25 277 ILE A CA 1
ATOM 2211 C C . ILE A 1 277 ? -6.725 12.901 -47.207 1.00 83.25 277 ILE A C 1
ATOM 2213 O O . ILE A 1 277 ? -5.952 13.864 -47.236 1.00 83.25 277 ILE A O 1
ATOM 2217 N N . VAL A 1 278 ? -7.327 12.505 -46.087 1.00 84.00 278 VAL A N 1
ATOM 2218 C CA . VAL A 1 278 ? -7.162 13.139 -44.775 1.00 84.00 278 VAL A CA 1
ATOM 2219 C C . VAL A 1 278 ? -6.421 12.224 -43.803 1.00 84.00 278 VAL A C 1
ATOM 2221 O O . VAL A 1 278 ? -6.433 10.999 -43.906 1.00 84.00 278 VAL A O 1
ATOM 2224 N N . ARG A 1 279 ? -5.713 12.841 -42.854 1.00 80.12 279 ARG A N 1
ATOM 2225 C CA . ARG A 1 279 ? -5.058 12.135 -41.749 1.00 80.12 279 ARG A CA 1
ATOM 2226 C C . ARG A 1 279 ? -6.022 12.099 -40.573 1.00 80.12 279 ARG A C 1
ATOM 2228 O O . ARG A 1 279 ? -6.335 13.155 -40.026 1.00 80.12 279 ARG A O 1
ATOM 2235 N N . GLU A 1 280 ? -6.456 10.911 -40.183 1.00 74.12 280 GLU A N 1
ATOM 2236 C CA . GLU A 1 280 ? -7.293 10.703 -39.009 1.00 74.12 280 GLU A CA 1
ATOM 2237 C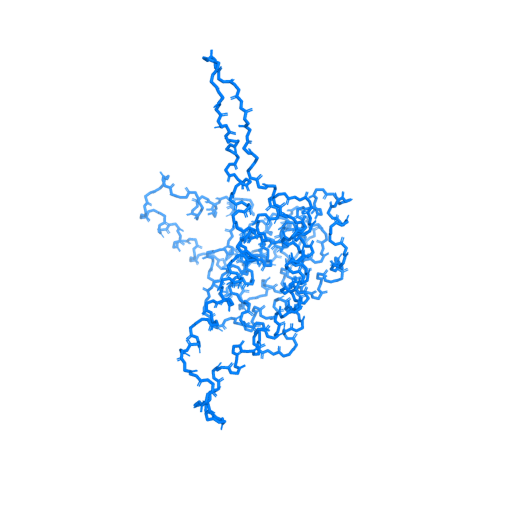 C . GLU A 1 280 ? -6.454 10.081 -37.888 1.00 74.12 280 GLU A C 1
ATOM 2239 O O . GLU A 1 280 ? -5.834 9.028 -38.047 1.00 74.12 280 GLU A O 1
ATOM 2244 N N . THR A 1 281 ? -6.390 10.770 -36.749 1.00 66.31 281 THR A N 1
ATOM 2245 C CA . THR A 1 281 ? -5.708 10.282 -35.547 1.00 66.31 281 THR A CA 1
ATOM 2246 C C . THR A 1 281 ? -6.747 9.665 -34.618 1.00 66.31 281 THR A C 1
ATOM 2248 O O . THR A 1 281 ? -7.683 10.358 -34.207 1.00 66.31 281 THR A O 1
ATOM 2251 N N . MET A 1 282 ? -6.588 8.391 -34.247 1.00 62.62 282 MET A N 1
ATOM 2252 C CA . MET A 1 282 ? -7.423 7.793 -33.203 1.00 62.62 282 MET A CA 1
ATOM 2253 C C . MET A 1 282 ? -7.102 8.434 -31.848 1.00 62.62 282 MET A C 1
ATOM 2255 O O . MET A 1 282 ? -5.980 8.352 -31.359 1.00 62.62 282 MET A O 1
ATOM 2259 N N . LYS A 1 283 ? -8.097 9.091 -31.245 1.00 61.31 283 LYS A N 1
ATOM 2260 C CA . LYS A 1 283 ? -7.972 9.796 -29.961 1.00 61.31 283 LYS A CA 1
ATOM 2261 C C . LYS A 1 283 ? -8.334 8.886 -28.788 1.00 61.31 283 LYS A C 1
ATOM 2263 O O . LYS A 1 283 ? -9.340 9.123 -28.123 1.00 61.31 283 LYS A O 1
ATOM 2268 N N . ASP A 1 284 ? -7.539 7.855 -28.523 1.00 68.06 284 ASP A N 1
ATOM 2269 C CA . ASP A 1 284 ? -7.593 7.233 -27.196 1.00 68.06 284 ASP A CA 1
ATOM 2270 C C . ASP A 1 284 ? -6.686 8.030 -26.246 1.00 68.06 284 ASP A C 1
ATOM 2272 O O . ASP A 1 284 ? -5.460 7.887 -26.242 1.00 68.06 284 ASP A O 1
ATOM 2276 N N . ASN A 1 285 ? -7.298 8.940 -25.482 1.00 69.50 285 ASN A N 1
ATOM 2277 C CA . ASN A 1 285 ? -6.578 9.839 -24.580 1.00 69.50 285 ASN A CA 1
ATOM 2278 C C . ASN A 1 285 ? -5.821 9.081 -23.477 1.00 69.50 285 ASN A C 1
ATOM 2280 O O . ASN A 1 285 ? -4.748 9.536 -23.077 1.00 69.50 285 ASN A O 1
ATOM 2284 N N . ASP A 1 286 ? -6.340 7.945 -23.006 1.00 70.25 286 ASP A N 1
ATOM 2285 C CA . ASP A 1 286 ? -5.726 7.174 -21.920 1.00 70.25 286 ASP A CA 1
ATOM 2286 C C . ASP A 1 286 ? -4.454 6.479 -22.411 1.00 70.25 286 ASP A C 1
ATOM 2288 O O . ASP A 1 286 ? -3.392 6.597 -21.789 1.00 70.25 286 ASP A O 1
ATOM 2292 N N . VAL A 1 287 ? -4.531 5.835 -23.580 1.00 69.56 287 VAL A N 1
ATOM 2293 C CA . VAL A 1 287 ? -3.374 5.209 -24.239 1.00 69.56 287 VAL A CA 1
ATOM 2294 C C . VAL A 1 287 ? -2.319 6.262 -24.588 1.00 69.56 287 VAL A C 1
ATOM 2296 O O . VAL A 1 287 ? -1.122 6.028 -24.402 1.00 69.56 287 VAL A O 1
ATOM 2299 N N . LEU A 1 288 ? -2.741 7.456 -25.018 1.00 68.31 288 LEU A N 1
ATOM 2300 C CA . LEU A 1 288 ? -1.836 8.563 -25.321 1.00 68.31 288 LEU A CA 1
ATOM 2301 C C . LEU A 1 288 ? -1.099 9.080 -24.077 1.00 68.31 288 LEU A C 1
ATOM 2303 O O . LEU A 1 288 ? 0.097 9.377 -24.149 1.00 68.31 288 LEU A O 1
ATOM 2307 N N . VAL A 1 289 ? -1.788 9.219 -22.940 1.00 75.25 289 VAL A N 1
ATOM 2308 C CA . VAL A 1 289 ? -1.158 9.618 -21.671 1.00 75.25 289 VAL A CA 1
ATOM 2309 C C . VAL A 1 289 ? -0.161 8.551 -21.228 1.00 75.25 289 VAL A C 1
ATOM 2311 O O . VAL A 1 289 ? 0.986 8.886 -20.929 1.00 75.25 289 VAL A O 1
ATOM 2314 N N . GLN A 1 290 ? -0.551 7.277 -21.279 1.00 72.00 290 GLN A N 1
ATOM 2315 C CA . GLN A 1 290 ? 0.326 6.158 -20.942 1.00 72.00 290 GLN A CA 1
ATOM 2316 C C . GLN A 1 290 ? 1.575 6.122 -21.837 1.00 72.00 290 GLN A C 1
ATOM 2318 O O . GLN A 1 290 ? 2.687 5.987 -21.326 1.00 72.00 290 GLN A O 1
ATOM 2323 N N . TYR A 1 291 ? 1.422 6.321 -23.151 1.00 75.06 291 TYR A N 1
ATOM 2324 C CA . TYR A 1 291 ? 2.539 6.428 -24.092 1.00 75.06 291 TYR A CA 1
ATOM 2325 C C . TYR A 1 291 ? 3.471 7.594 -23.748 1.00 75.06 291 TYR A C 1
ATOM 2327 O O . TYR A 1 291 ? 4.688 7.423 -23.687 1.00 75.06 291 TYR A O 1
ATOM 2335 N N . LYS A 1 292 ? 2.916 8.786 -23.491 1.00 76.38 292 LYS A N 1
ATOM 2336 C CA . LYS A 1 292 ? 3.704 9.985 -23.163 1.00 76.38 292 LYS A CA 1
ATOM 2337 C C . LYS A 1 292 ? 4.504 9.814 -21.876 1.00 76.38 292 LYS A C 1
ATOM 2339 O O . LYS A 1 292 ? 5.659 10.234 -21.835 1.00 76.38 292 LYS A O 1
ATOM 2344 N N . VAL A 1 293 ? 3.902 9.222 -20.844 1.00 74.62 293 VAL A N 1
ATOM 2345 C CA . VAL A 1 293 ? 4.587 8.962 -19.571 1.00 74.62 293 VAL A CA 1
ATOM 2346 C C . VAL A 1 293 ? 5.632 7.860 -19.743 1.00 74.62 293 VAL A C 1
ATOM 2348 O O . VAL A 1 293 ? 6.771 8.056 -19.336 1.00 74.62 293 VAL A O 1
ATOM 2351 N N . GLY A 1 294 ? 5.291 6.756 -20.413 1.00 65.50 294 GLY A N 1
ATOM 2352 C CA . GLY A 1 294 ? 6.225 5.661 -20.681 1.00 65.50 294 GLY A CA 1
ATOM 2353 C C . GLY A 1 294 ? 7.439 6.088 -21.509 1.00 65.50 294 GLY A C 1
ATOM 2354 O O . GLY A 1 294 ? 8.553 5.723 -21.176 1.00 65.50 294 GLY A O 1
ATOM 2355 N N . ASN A 1 295 ? 7.254 6.925 -22.534 1.00 69.94 295 ASN A N 1
ATOM 2356 C CA . ASN A 1 295 ? 8.348 7.433 -23.373 1.00 69.94 295 ASN A CA 1
ATOM 2357 C C . ASN A 1 295 ? 9.258 8.448 -22.652 1.00 69.94 295 ASN A C 1
ATOM 2359 O O . ASN A 1 295 ? 10.358 8.743 -23.113 1.00 69.94 295 ASN A O 1
ATOM 2363 N N . LYS A 1 296 ? 8.787 9.039 -21.549 1.00 76.44 296 LYS A N 1
ATOM 2364 C CA . LYS A 1 296 ? 9.584 9.952 -20.722 1.00 76.44 296 LYS A CA 1
ATOM 2365 C C . LYS A 1 296 ? 10.524 9.196 -19.771 1.00 76.44 296 LYS A C 1
ATOM 2367 O O . LYS A 1 296 ? 11.519 9.780 -19.340 1.00 76.44 296 LYS A O 1
ATOM 2372 N N . LEU A 1 297 ? 10.173 7.957 -19.419 1.00 71.50 297 LEU A N 1
ATOM 2373 C CA . LEU A 1 297 ? 10.864 7.088 -18.462 1.00 71.50 297 LEU A CA 1
ATOM 2374 C C . LEU A 1 297 ? 11.940 6.223 -19.130 1.00 71.50 297 LEU A C 1
ATOM 2376 O O . LEU A 1 297 ? 12.992 6.018 -18.478 1.00 71.50 297 LEU A O 1
#

Foldseek 3Di:
DQVLLVLLCCLPPVVPPVDDPVVSVVSLVVCQVCVVVVLVVLVCCLPPDPDLVSVQVSLSSLLSVLLRHDCCSVQVHCNLVSLLVCCLPLSCNLSSLSNLLSVLLDADDCPCLVVLLVSLVSNLVSCCVRDPLVCQQVCCVPDDPSSVSNLLSLLSSLLSNCVHRVVSLVPDPVSLVSSVSSLSNLLSSCPHPDLVSVVSSLVSVLVVVVVLVVLVVVPDDVDPPVPDDPDDCPSVVVSVVVCVSCVVSVVSVLVSLVVPQQDPWDFDFDQDPVRDTDTDTDPPVSSVVSNVSSVVD

Sequence (297 aa):
MAILKLLSEEIFDFSRGEMTQQKIKELKSSLNSEFRLIHELCLYVLSATQSSELIRATLATLHAFLSWIPVGFIFESPLLETLLKFFPMAAYRNLTLQCLTEVAALQFGDFYNVQYVKMYTFFMLQLQAILPPGTIPNAYANGSNEEQAFIQNLALFFTAFFKNHIRILEASAENRAALLVGLEYLIGISYVDDTEVFKVCLDYWNVFVLELFEAHNQMEPAIPAAQMIPGVDGTGTAVHQRRQLYASPLSKLRMLMICRMAKPEEVLIVEDENGNIVRETMKDNDVLVQYKVGNKL

InterPro domains:
  IPR011989 Armadillo-like helical [G3DSA:1.25.10.10] (1-296)
  IPR013598 Exportin-1/Importin-beta-like [PF08389] (1-100)
  IPR016024 Armadillo-type fold [SSF48371] (2-287)
  IPR041123 Chromosome region maintenance repeat [PF18777] (178-213)
  IPR041235 Exportin-1, repeat 2 [PF18784] (242-293)
  IPR045065 Exportin-1/5 [PTHR11223] (1-293)

Organism: Aegilops tauschii subsp. strangulata (NCBI:txid200361)

pLDDT: mean 88.56, std 12.76, range [44.91, 98.81]

Secondary structure (DSSP, 8-state):
-HHHHHHHHHHHTS-BTTB-HHHHHHHHHHHHHHHHHHHHHHHHHHHH---HHHHHHHHHHHHTTTTTS-THHHHSSTHHHHHHHHTTSTTTHHHHHHHHHHHHH--BTBTTHHHHHHHHHHHHHHHHHHS-GGGHHHHHHT--HHHHHHHHHHHHHHHHHHHHHHHHHTSSHHHHHHHHHHHHHHHHHHTSS-HHHHHHHHHHHHHHHHHHHHHHHTT-----GGG--TT--HHHHHHHHHHHHHHHHHHHHHHHHHHTPPPPPPEEEEE-TTS-EEEEE---HHHHHHHHHHHH-

Radius of gyration: 23.58 Å; chains: 1; bounding box: 64×42×75 Å